Protein AF-A0A925P1D9-F1 (afdb_monomer)

Solvent-accessible surface area (backbone atoms only — not comparable to full-atom values): 13632 Å² total; per-residue (Å²): 93,65,59,40,40,49,88,82,81,95,71,96,75,89,68,84,77,80,65,87,91,58,77,53,65,43,73,58,68,66,59,47,71,69,24,64,101,74,50,93,79,89,65,51,66,65,53,56,78,33,70,74,76,34,70,71,46,44,38,52,47,66,70,70,51,61,71,95,34,55,48,65,31,42,30,88,63,68,70,78,72,59,80,92,72,57,55,66,66,86,62,54,71,53,54,44,64,76,36,23,86,72,64,41,21,36,37,35,40,42,59,42,42,80,43,67,71,48,29,54,51,50,52,53,51,49,58,56,48,45,76,64,39,44,89,75,57,68,78,94,80,82,90,79,40,58,48,51,51,63,12,82,89,50,75,47,56,51,61,65,74,98,66,95,82,84,65,56,31,60,80,84,75,42,79,43,77,48,68,61,80,82,40,59,92,77,38,41,70,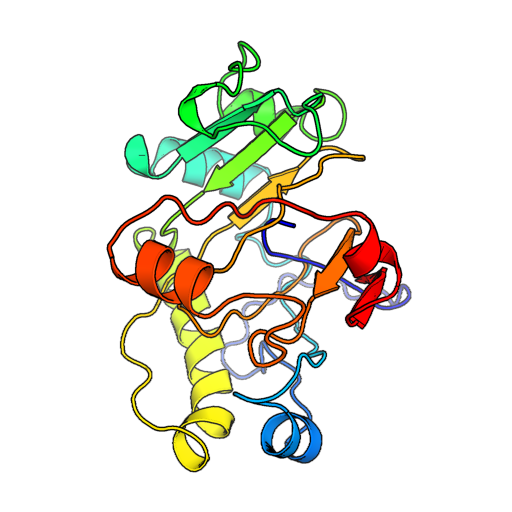67,61,49,51,40,40,80,70,68,46,72,52,66,51,88,82,54,80,80,52,76,81,56,60,50,76,45,83,32

Foldseek 3Di:
DFFAAYDDDDDDDPDQDDDPPDAFKADDLVCLLVDPVHADDDIAGDCAPHPCPPLVNVLVLLVPDDPVQKDKAQQPDDLDDDSVRGHHLPDRSNVCSVCQQPSNMKIKRWQSLVPVVVVVVQCSNVVVVCVRPCVRPNDPDDGIDMDMGHYPPGHHHAFDDPDDDDHHHHDDKDKDWDAGCPPCVQAPVVNVCCVVVPHDGGDDDDVVCVPGTDIDTD

Mean predicted aligned error: 8.68 Å

Radius of gyration: 17.93 Å; Cα contacts (8 Å, |Δi|>4): 299; chains: 1; bounding box: 44×45×40 Å

pLDDT: mean 81.14, std 19.49, range [23.38, 97.0]

Structure (mmCIF, N/CA/C/O backbone):
data_AF-A0A925P1D9-F1
#
_entry.id   AF-A0A925P1D9-F1
#
loop_
_atom_site.group_PDB
_atom_site.id
_atom_site.type_symbol
_atom_site.label_atom_id
_atom_site.label_alt_id
_atom_site.label_comp_id
_atom_site.label_asym_id
_atom_site.label_entity_id
_atom_site.label_seq_id
_atom_site.pdbx_PDB_ins_code
_atom_site.Cartn_x
_atom_site.Cartn_y
_atom_site.Cartn_z
_atom_site.occupancy
_atom_site.B_iso_or_equiv
_atom_site.auth_seq_id
_atom_site.auth_comp_id
_atom_site.auth_asym_id
_atom_site.auth_atom_id
_atom_site.pdbx_PDB_model_num
ATOM 1 N N . MET A 1 1 ? -3.106 7.569 -2.253 1.00 28.38 1 MET A N 1
ATOM 2 C CA . MET A 1 1 ? -2.930 6.148 -2.572 1.00 28.38 1 MET A CA 1
ATOM 3 C C . MET A 1 1 ? -2.045 5.581 -1.496 1.00 28.38 1 MET A C 1
ATOM 5 O O . MET A 1 1 ? -0.917 6.014 -1.343 1.00 28.38 1 MET A O 1
ATOM 9 N N . SER A 1 2 ? -2.665 4.780 -0.649 1.00 23.38 2 SER A N 1
ATOM 10 C CA . SER A 1 2 ? -2.121 4.299 0.606 1.00 23.38 2 SER A CA 1
ATOM 11 C C . SER A 1 2 ? -2.864 2.976 0.817 1.00 23.38 2 SER A C 1
ATOM 13 O O . SER A 1 2 ? -4.085 2.924 0.672 1.00 23.38 2 SER A O 1
ATOM 15 N N . SER A 1 3 ? -2.115 1.886 0.849 1.00 24.16 3 SER A N 1
ATOM 16 C CA . SER A 1 3 ? -2.392 0.679 0.066 1.00 24.16 3 SER A CA 1
ATOM 17 C C . SER A 1 3 ? -3.381 -0.356 0.641 1.00 24.16 3 SER A C 1
ATOM 19 O O . SER A 1 3 ? -2.997 -1.126 1.512 1.00 24.16 3 SER A O 1
ATOM 21 N N . ALA A 1 4 ? -4.593 -0.465 0.054 1.00 23.94 4 ALA A N 1
ATOM 22 C CA . ALA A 1 4 ? -5.405 -1.705 -0.057 1.00 23.94 4 ALA A CA 1
ATOM 23 C C . ALA A 1 4 ? -6.688 -1.531 -0.949 1.00 23.94 4 ALA A C 1
ATOM 25 O O . ALA A 1 4 ? -7.618 -0.965 -0.397 1.00 23.94 4 ALA A O 1
ATOM 26 N N . PHE A 1 5 ? -6.856 -1.981 -2.239 1.00 37.31 5 PHE A N 1
ATOM 27 C CA . PHE A 1 5 ? -8.102 -1.724 -3.084 1.00 37.31 5 PHE A CA 1
ATOM 28 C C . PHE A 1 5 ? -8.640 -2.839 -4.094 1.00 37.31 5 PHE A C 1
ATOM 30 O O . PHE A 1 5 ? -7.945 -3.832 -4.277 1.00 37.31 5 PHE A O 1
ATOM 37 N N . ILE A 1 6 ? -9.908 -2.752 -4.631 1.00 33.34 6 ILE A N 1
ATOM 38 C CA . ILE A 1 6 ? -10.911 -3.840 -5.052 1.00 33.34 6 ILE A CA 1
ATOM 39 C C . ILE A 1 6 ? -10.900 -4.360 -6.556 1.00 33.34 6 ILE A C 1
ATOM 41 O O . ILE A 1 6 ? -9.878 -4.175 -7.202 1.00 33.34 6 ILE A O 1
ATOM 45 N N . ARG A 1 7 ? -11.865 -5.115 -7.198 1.00 25.94 7 ARG A N 1
ATOM 46 C CA . ARG A 1 7 ? -13.296 -5.551 -6.937 1.00 25.94 7 ARG A CA 1
ATOM 47 C C . ARG A 1 7 ? -13.831 -6.833 -7.651 1.00 25.94 7 ARG A C 1
ATOM 49 O O . ARG A 1 7 ? -13.397 -7.147 -8.752 1.00 25.94 7 ARG A O 1
ATOM 56 N N . GLN A 1 8 ? -14.937 -7.437 -7.145 1.00 24.62 8 GLN A N 1
ATOM 57 C CA . GLN A 1 8 ? -15.943 -8.173 -7.965 1.00 24.62 8 GLN A CA 1
ATOM 58 C C . GLN A 1 8 ? -17.427 -7.970 -7.523 1.00 24.62 8 GLN A C 1
ATOM 60 O O . GLN A 1 8 ? -17.711 -7.524 -6.410 1.00 24.62 8 GLN A O 1
ATOM 65 N N . LYS A 1 9 ? -18.380 -8.257 -8.434 1.00 24.25 9 LYS A N 1
ATOM 66 C CA . LYS A 1 9 ? -19.851 -8.278 -8.240 1.00 24.25 9 LYS A CA 1
ATOM 67 C C . LYS A 1 9 ? -20.274 -9.207 -7.089 1.00 24.25 9 LYS A C 1
ATOM 69 O O . LYS A 1 9 ? -19.665 -10.249 -6.885 1.00 24.25 9 LYS A O 1
ATOM 74 N N . ILE A 1 10 ? -21.366 -8.854 -6.405 1.00 28.36 10 ILE A N 1
ATOM 75 C CA . ILE A 1 10 ? -21.930 -9.632 -5.291 1.00 28.36 10 ILE A CA 1
ATOM 76 C C . ILE A 1 10 ? -22.333 -11.038 -5.761 1.00 28.36 10 ILE A C 1
ATOM 78 O O . ILE A 1 10 ? -23.265 -11.189 -6.549 1.00 28.36 10 ILE A O 1
ATOM 82 N N . LEU A 1 11 ? -21.682 -12.050 -5.192 1.00 30.03 11 LEU A N 1
ATOM 83 C CA . LEU A 1 11 ? -22.248 -13.376 -4.955 1.00 30.03 11 LEU A CA 1
ATOM 84 C C . LEU A 1 11 ? -22.131 -13.649 -3.446 1.00 30.03 11 LEU A C 1
ATOM 86 O O . LEU A 1 11 ? -21.135 -13.243 -2.840 1.00 30.03 11 LEU A O 1
ATOM 90 N N . PRO A 1 12 ? -23.134 -14.270 -2.805 1.00 27.98 12 PRO A N 1
ATOM 91 C CA . PRO A 1 12 ? -23.126 -14.450 -1.360 1.00 27.98 12 PRO A CA 1
ATOM 92 C C . PRO A 1 12 ? -22.127 -15.542 -0.956 1.00 27.98 12 PRO A C 1
ATOM 94 O O . PRO A 1 12 ? -22.355 -16.720 -1.215 1.00 27.98 12 PRO A O 1
ATOM 97 N N . SER A 1 13 ? -21.048 -15.166 -0.266 1.00 37.97 13 SER A N 1
ATOM 98 C CA . SER A 1 13 ? -20.210 -16.112 0.479 1.00 37.97 13 SER A CA 1
ATOM 99 C C . SER A 1 13 ? -20.284 -15.813 1.974 1.00 37.97 13 SER A C 1
ATOM 101 O O . SER A 1 13 ? -19.489 -15.053 2.524 1.00 37.97 13 SER A O 1
ATOM 103 N N . THR A 1 14 ? -21.265 -16.420 2.636 1.00 39.53 14 THR A N 1
ATOM 104 C CA . THR A 1 14 ? -21.312 -16.530 4.095 1.00 39.53 14 THR A CA 1
ATOM 105 C C . THR A 1 14 ? -20.209 -17.477 4.565 1.00 39.53 14 THR A C 1
ATOM 107 O O . THR A 1 14 ? -20.276 -18.674 4.288 1.00 39.53 14 THR A O 1
ATOM 110 N N . GLY A 1 15 ? -19.210 -16.965 5.283 1.00 39.44 15 GLY A N 1
ATOM 111 C CA . GLY A 1 15 ? -18.185 -17.799 5.909 1.00 39.44 15 GLY A CA 1
ATOM 112 C C . GLY A 1 15 ? -16.953 -17.007 6.331 1.00 39.44 15 GLY A C 1
ATOM 113 O O . GLY A 1 15 ? -16.248 -16.460 5.487 1.00 39.44 15 GLY A O 1
ATOM 114 N N . ILE A 1 16 ? -16.674 -16.989 7.635 1.00 45.50 16 ILE A N 1
ATOM 115 C CA . ILE A 1 16 ? -15.372 -16.568 8.164 1.00 45.50 16 ILE A CA 1
ATOM 116 C C . ILE A 1 16 ? -14.352 -17.625 7.722 1.00 45.50 16 ILE A C 1
ATOM 118 O O . ILE A 1 16 ? -14.505 -18.804 8.032 1.00 45.50 16 ILE A O 1
ATOM 122 N N . ASN A 1 17 ? -13.355 -17.216 6.939 1.00 52.34 17 ASN A N 1
ATOM 123 C CA . ASN A 1 17 ? -12.487 -18.137 6.207 1.00 52.34 17 ASN A CA 1
ATOM 124 C C . ASN A 1 17 ? -11.145 -18.342 6.929 1.00 52.34 17 ASN A C 1
ATOM 126 O O . ASN A 1 17 ? -10.279 -17.471 6.878 1.00 52.34 17 ASN A O 1
ATOM 130 N N . THR A 1 18 ? -10.975 -19.496 7.577 1.00 49.22 18 THR A N 1
ATOM 131 C CA . THR A 1 18 ? -9.768 -19.871 8.343 1.00 49.22 18 THR A CA 1
ATOM 132 C C . THR A 1 18 ? -9.017 -21.077 7.763 1.00 49.22 18 THR A C 1
ATOM 134 O O . THR A 1 18 ? -8.094 -21.582 8.398 1.00 49.22 18 THR A O 1
ATOM 137 N N . ASP A 1 19 ? -9.370 -21.537 6.558 1.00 54.22 19 ASP A N 1
ATOM 138 C CA . ASP A 1 19 ? -8.752 -22.712 5.930 1.00 54.22 19 ASP A CA 1
ATOM 139 C C . ASP A 1 19 ? -7.266 -22.459 5.556 1.00 54.22 19 ASP A C 1
ATOM 141 O O . ASP A 1 19 ? -6.967 -21.563 4.749 1.00 54.22 19 ASP A O 1
ATOM 145 N N . PRO A 1 20 ? -6.304 -23.223 6.116 1.00 54.44 20 PRO A N 1
ATOM 146 C CA . PRO A 1 20 ? -4.893 -23.108 5.754 1.00 54.44 20 PRO A CA 1
ATOM 147 C C . PRO A 1 20 ? -4.576 -23.650 4.350 1.00 54.44 20 PRO A C 1
ATOM 149 O O . PRO A 1 20 ? -3.555 -23.261 3.784 1.00 54.44 20 PRO A O 1
ATOM 152 N N . GLY A 1 21 ? -5.423 -24.511 3.771 1.00 58.31 21 GLY A N 1
ATOM 153 C CA . GLY A 1 21 ? -5.219 -25.116 2.449 1.00 58.31 21 GLY A CA 1
ATOM 154 C C . GLY A 1 21 ? -5.626 -24.231 1.266 1.00 58.31 21 GLY A C 1
ATOM 155 O O . GLY A 1 21 ? -5.297 -24.544 0.121 1.00 58.31 21 GLY A O 1
ATOM 156 N N . ARG A 1 22 ? -6.331 -23.122 1.516 1.00 77.56 22 ARG A N 1
ATOM 157 C CA . ARG A 1 22 ? -6.870 -22.240 0.475 1.00 77.56 22 ARG A CA 1
ATOM 158 C C . ARG A 1 22 ? -5.937 -21.065 0.170 1.00 77.56 22 ARG A C 1
ATOM 160 O O . ARG A 1 22 ? -5.481 -20.375 1.081 1.00 77.56 22 ARG A O 1
ATOM 167 N N . HIS A 1 23 ? -5.723 -20.817 -1.124 1.00 88.62 23 HIS A N 1
ATOM 168 C CA . HIS A 1 23 ? -4.958 -19.677 -1.637 1.00 88.62 23 HIS A CA 1
ATOM 169 C C . HIS A 1 23 ? -5.543 -18.333 -1.186 1.00 88.62 23 HIS A C 1
ATOM 171 O O . HIS A 1 23 ? -6.750 -18.093 -1.311 1.00 88.62 23 HIS A O 1
ATOM 177 N N . LEU A 1 24 ? -4.674 -17.450 -0.694 1.00 94.62 24 LEU A N 1
ATOM 178 C CA . LEU A 1 24 ? -5.016 -16.079 -0.326 1.00 94.62 24 LEU A CA 1
ATOM 179 C C . LEU A 1 24 ? -4.966 -15.137 -1.526 1.00 94.62 24 LEU A C 1
ATOM 181 O O . LEU A 1 24 ? -5.748 -14.188 -1.561 1.00 94.62 24 LEU A O 1
ATOM 185 N N . LEU A 1 25 ? -4.082 -15.388 -2.494 1.00 96.19 25 LEU A N 1
ATOM 186 C CA . LEU A 1 25 ? -3.860 -14.550 -3.669 1.00 96.19 25 LEU A CA 1
ATOM 187 C C . LEU A 1 25 ? -4.255 -15.282 -4.961 1.00 96.19 25 LEU A C 1
ATOM 189 O O . LEU A 1 25 ? -4.243 -16.508 -5.052 1.00 96.19 25 LEU A O 1
ATOM 193 N N . GLN A 1 26 ? -4.603 -14.513 -5.987 1.00 95.56 26 GLN A N 1
ATOM 194 C CA . GLN A 1 26 ? -4.906 -14.994 -7.332 1.00 95.56 26 GLN A CA 1
ATOM 195 C C . GLN A 1 26 ? -3.999 -14.265 -8.322 1.00 95.56 26 GLN A C 1
ATOM 197 O O . GLN A 1 26 ? -4.199 -13.087 -8.622 1.00 95.56 26 GLN A O 1
ATOM 202 N N . MET A 1 27 ? -2.984 -14.968 -8.817 1.00 94.69 27 MET A N 1
ATOM 203 C CA . MET A 1 27 ? -1.964 -14.418 -9.706 1.00 94.69 27 MET A CA 1
ATOM 204 C C . MET A 1 27 ? -1.922 -15.243 -10.989 1.00 94.69 27 MET A C 1
ATOM 206 O O . MET A 1 27 ? -1.681 -16.448 -10.944 1.00 94.69 27 MET A O 1
ATOM 210 N N . ASP A 1 28 ? -2.141 -14.600 -12.136 1.00 95.19 28 ASP A N 1
ATOM 211 C CA . ASP A 1 28 ? -1.881 -15.219 -13.436 1.00 95.19 28 ASP A CA 1
ATOM 212 C C . ASP A 1 28 ? -0.352 -15.377 -13.601 1.00 95.19 28 ASP A C 1
ATOM 214 O O . ASP A 1 28 ? 0.361 -14.365 -13.588 1.00 95.19 28 ASP A O 1
ATOM 218 N N . PRO A 1 29 ? 0.188 -16.605 -13.752 1.00 95.38 29 PRO A N 1
ATOM 219 C CA . PRO A 1 29 ? 1.634 -16.814 -13.821 1.00 95.38 29 PRO A CA 1
ATOM 220 C C . PRO A 1 29 ? 2.298 -16.159 -15.039 1.00 95.38 29 PRO A C 1
ATOM 222 O O . PRO A 1 29 ? 3.467 -15.777 -14.966 1.00 95.38 29 PRO A O 1
ATOM 225 N N . GLN A 1 30 ? 1.581 -16.023 -16.160 1.00 96.50 30 GLN A N 1
ATOM 226 C CA . GLN A 1 30 ? 2.095 -15.394 -17.378 1.00 96.50 30 GLN A CA 1
ATOM 227 C C . GLN A 1 30 ? 2.099 -13.870 -17.238 1.00 96.50 30 GLN A C 1
ATOM 229 O O . GLN A 1 30 ? 3.091 -13.228 -17.585 1.00 96.50 30 GLN A O 1
ATOM 234 N N . MET A 1 31 ? 1.028 -13.296 -16.676 1.00 95.88 31 MET A N 1
ATOM 235 C CA . MET A 1 31 ? 0.960 -11.869 -16.348 1.00 95.88 31 MET A CA 1
ATOM 236 C C . MET A 1 31 ? 2.062 -11.491 -15.358 1.00 95.88 31 MET A C 1
ATOM 238 O O . MET A 1 31 ? 2.834 -10.574 -15.630 1.00 95.88 31 MET A O 1
ATOM 242 N N . PHE A 1 32 ? 2.189 -12.240 -14.257 1.00 96.19 32 PHE A N 1
ATOM 243 C CA . PHE A 1 32 ? 3.212 -12.003 -13.240 1.00 96.19 32 PHE A CA 1
ATOM 244 C C . PHE A 1 32 ? 4.612 -12.056 -13.867 1.00 96.19 32 PHE A C 1
ATOM 246 O O . PHE A 1 32 ? 5.384 -11.111 -13.726 1.00 96.19 32 PHE A O 1
ATOM 253 N N . ARG A 1 33 ? 4.920 -13.099 -14.655 1.00 96.31 33 ARG A N 1
ATOM 254 C CA . ARG A 1 33 ? 6.225 -13.238 -15.325 1.00 96.31 33 ARG A CA 1
ATOM 255 C C . ARG A 1 33 ? 6.536 -12.121 -16.323 1.00 96.31 33 ARG A C 1
ATOM 257 O O . ARG A 1 33 ? 7.702 -11.783 -16.512 1.00 96.31 33 ARG A O 1
ATOM 264 N N . ARG A 1 34 ? 5.517 -11.563 -16.979 1.00 96.12 34 ARG A N 1
ATOM 265 C CA . ARG A 1 34 ? 5.675 -10.462 -17.938 1.00 96.12 34 ARG A CA 1
ATOM 266 C C . ARG A 1 34 ? 5.860 -9.106 -17.254 1.00 96.12 34 ARG A C 1
ATOM 268 O O . ARG A 1 34 ? 6.567 -8.259 -17.799 1.00 96.12 34 ARG A O 1
ATOM 275 N N . CYS A 1 35 ? 5.201 -8.893 -16.115 1.00 95.38 35 CYS A N 1
ATOM 276 C CA . CYS A 1 35 ? 5.002 -7.563 -15.541 1.00 95.38 35 CYS A CA 1
ATOM 277 C C . CYS A 1 35 ? 5.787 -7.295 -14.247 1.00 95.38 35 CYS A C 1
ATOM 279 O O . CYS A 1 35 ? 6.148 -6.143 -14.005 1.00 95.38 35 CYS A O 1
ATOM 281 N N . PHE A 1 36 ? 6.089 -8.318 -13.442 1.00 94.44 36 PHE A N 1
ATOM 282 C CA . PHE A 1 36 ? 6.844 -8.157 -12.197 1.00 94.44 36 PHE A CA 1
ATOM 283 C C . PHE A 1 36 ? 8.210 -7.498 -12.447 1.00 94.44 36 PHE A C 1
ATOM 285 O O . PHE A 1 36 ? 8.885 -7.821 -13.425 1.00 94.44 36 PHE A O 1
ATOM 292 N N . ASP A 1 37 ? 8.578 -6.545 -11.582 1.00 89.44 37 ASP A N 1
ATOM 293 C CA . ASP A 1 37 ? 9.775 -5.691 -11.704 1.00 89.44 37 ASP A CA 1
ATOM 294 C C . ASP A 1 37 ? 9.843 -4.823 -12.988 1.00 89.44 37 ASP A C 1
ATOM 296 O O . ASP A 1 37 ? 10.914 -4.363 -13.381 1.00 89.44 37 ASP A O 1
ATOM 300 N N . ARG A 1 38 ? 8.722 -4.625 -13.707 1.00 90.81 38 ARG A N 1
ATOM 301 C CA . ARG A 1 38 ? 8.723 -3.959 -15.032 1.00 90.81 38 ARG A CA 1
ATOM 302 C C . ARG A 1 38 ? 7.578 -2.984 -15.277 1.00 90.81 38 ARG A C 1
ATOM 304 O O . ARG A 1 38 ? 7.797 -1.940 -15.882 1.00 90.81 38 ARG A O 1
ATOM 311 N N . MET A 1 39 ? 6.356 -3.346 -14.898 1.00 93.31 39 MET A N 1
ATOM 312 C CA . MET A 1 39 ? 5.144 -2.550 -15.126 1.00 93.31 39 MET A CA 1
ATOM 313 C C . MET A 1 39 ? 4.053 -2.954 -14.127 1.00 93.31 39 MET A C 1
ATOM 315 O O . MET A 1 39 ? 4.027 -4.110 -13.701 1.00 93.31 39 MET A O 1
ATOM 319 N N . PRO A 1 40 ? 3.124 -2.056 -13.764 1.00 94.88 40 PRO A N 1
ATOM 320 C CA . PRO A 1 40 ? 2.042 -2.408 -12.855 1.00 94.88 40 PRO A CA 1
ATOM 321 C C . PRO A 1 40 ? 1.075 -3.419 -13.484 1.00 94.88 40 PRO A C 1
ATOM 323 O O . PRO A 1 40 ? 0.784 -3.375 -14.681 1.00 94.88 40 PRO A O 1
ATOM 326 N N . PHE A 1 41 ? 0.549 -4.318 -12.656 1.00 95.44 41 PHE A N 1
ATOM 327 C CA . PHE A 1 41 ? -0.424 -5.338 -13.039 1.00 95.44 41 PHE A CA 1
ATOM 328 C C . PHE A 1 41 ? -1.391 -5.617 -11.883 1.00 95.44 41 PHE A C 1
ATOM 330 O O . PHE A 1 41 ? -1.113 -5.284 -10.732 1.00 95.44 41 PHE A O 1
ATOM 337 N N . LEU A 1 42 ? -2.540 -6.215 -12.199 1.00 95.81 42 LEU A N 1
ATOM 338 C CA . LEU A 1 42 ? -3.558 -6.579 -11.215 1.00 95.81 42 LEU A CA 1
ATOM 339 C C . LEU A 1 42 ? -3.364 -8.013 -10.716 1.00 95.81 42 LEU A C 1
ATOM 341 O O . LEU A 1 42 ? -3.018 -8.907 -11.492 1.00 95.81 42 LEU A O 1
ATOM 345 N N . ILE A 1 43 ? -3.667 -8.224 -9.436 1.00 95.62 43 ILE A N 1
ATOM 346 C CA . ILE A 1 43 ? -3.803 -9.537 -8.798 1.00 95.62 43 ILE A CA 1
ATOM 347 C C . ILE A 1 43 ? -5.132 -9.584 -8.032 1.00 95.62 43 ILE A C 1
ATOM 349 O O . ILE A 1 43 ? -5.604 -8.558 -7.544 1.00 95.62 43 ILE A O 1
ATOM 353 N N . GLY A 1 44 ? -5.751 -10.759 -7.940 1.00 95.62 44 GLY A N 1
ATOM 354 C CA . GLY A 1 44 ? -6.911 -10.990 -7.073 1.00 95.62 44 GLY A CA 1
ATOM 355 C C . GLY A 1 44 ? -6.485 -11.503 -5.695 1.00 95.62 44 GLY A C 1
ATOM 356 O O . GLY A 1 44 ? -5.330 -11.878 -5.493 1.00 95.62 44 GLY A O 1
ATOM 357 N N . HIS A 1 45 ? -7.410 -11.540 -4.735 1.00 95.31 45 HIS A N 1
ATOM 358 C CA . HIS A 1 45 ? -7.158 -12.084 -3.396 1.00 95.31 45 HIS A CA 1
ATOM 359 C C . HIS A 1 45 ? -8.469 -12.422 -2.649 1.00 95.31 45 HIS A C 1
ATOM 361 O O . HIS A 1 45 ? -9.551 -11.963 -3.012 1.00 95.31 45 HIS A O 1
ATOM 367 N N . HIS A 1 46 ? -8.370 -13.206 -1.570 1.00 94.56 46 HIS A N 1
ATOM 368 C CA . HIS A 1 46 ? -9.489 -13.715 -0.757 1.00 94.56 46 HIS A CA 1
ATOM 369 C C . HIS A 1 46 ? -9.542 -13.106 0.663 1.00 94.56 46 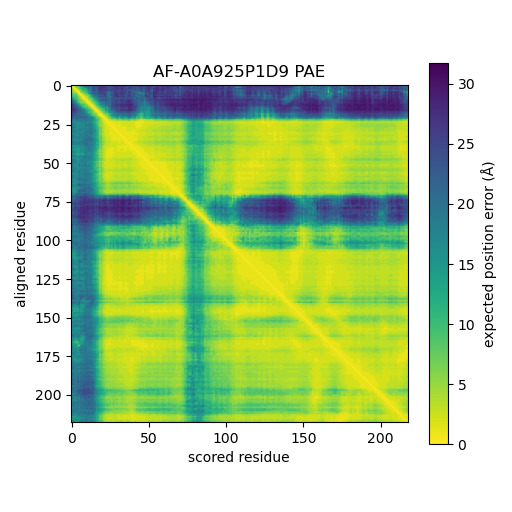HIS A C 1
ATOM 371 O O . HIS A 1 46 ? -10.005 -13.746 1.604 1.00 94.56 46 HIS A O 1
ATOM 377 N N . LEU A 1 47 ? -9.057 -11.869 0.828 1.00 94.12 47 LEU A N 1
ATOM 378 C CA . LEU A 1 47 ? -8.941 -11.190 2.138 1.00 94.12 47 LEU A CA 1
ATOM 379 C C . LEU A 1 47 ? -10.163 -10.336 2.526 1.00 94.12 47 LEU A C 1
ATOM 381 O O . LEU A 1 47 ? -10.270 -9.890 3.669 1.00 94.12 47 LEU A O 1
ATOM 385 N N . ALA A 1 48 ? -11.090 -10.097 1.596 1.00 90.88 48 ALA A N 1
ATOM 386 C CA . ALA A 1 48 ? -12.319 -9.366 1.889 1.00 90.88 48 ALA A CA 1
ATOM 387 C C . ALA A 1 48 ? -13.173 -10.146 2.906 1.00 90.88 48 ALA A C 1
ATOM 389 O O . ALA A 1 48 ? -13.502 -11.309 2.683 1.00 90.88 48 ALA A O 1
ATOM 390 N N . GLY A 1 49 ? -13.524 -9.507 4.027 1.00 89.12 49 GLY A N 1
ATOM 391 C CA . GLY A 1 49 ? -14.246 -10.154 5.131 1.00 89.12 49 GLY A CA 1
ATOM 392 C C . GLY A 1 49 ? -13.381 -11.017 6.061 1.00 89.12 49 GLY A C 1
ATOM 393 O O . GLY A 1 49 ? -13.928 -11.717 6.908 1.00 89.12 49 GLY A O 1
ATOM 394 N N . HIS A 1 50 ? -12.050 -10.985 5.937 1.00 94.25 50 HIS A N 1
ATOM 395 C CA . HIS A 1 50 ? -11.161 -11.650 6.892 1.00 94.25 50 HIS A CA 1
ATOM 396 C C . HIS A 1 50 ? -11.173 -10.911 8.254 1.00 94.25 50 HIS A C 1
ATOM 398 O O . HIS A 1 50 ? -11.011 -9.685 8.251 1.00 94.25 50 HIS A O 1
ATOM 404 N N . PRO A 1 51 ? -11.300 -11.603 9.411 1.00 95.44 51 PRO A N 1
ATOM 405 C CA . PRO A 1 51 ? -11.514 -10.969 10.722 1.00 95.44 51 PRO A CA 1
ATOM 406 C C . PRO A 1 51 ? -10.474 -9.919 11.127 1.00 95.44 51 PRO A C 1
ATOM 408 O O . PRO A 1 51 ? -10.807 -8.936 11.786 1.00 95.44 51 PRO A O 1
ATOM 411 N N . LEU A 1 52 ? -9.217 -10.081 10.695 1.00 95.94 52 LEU A N 1
ATOM 412 C CA . LEU A 1 52 ? -8.163 -9.098 10.976 1.00 95.94 52 LEU A CA 1
ATOM 413 C C . LEU A 1 52 ? -8.452 -7.703 10.408 1.00 95.94 52 LEU A C 1
ATOM 415 O O . LEU A 1 52 ? -7.957 -6.721 10.942 1.00 95.94 52 LEU A O 1
ATOM 419 N N . PHE A 1 53 ? -9.293 -7.579 9.384 1.00 95.19 53 PHE A N 1
ATOM 420 C CA . PHE A 1 53 ? -9.632 -6.283 8.797 1.00 95.19 53 PHE A CA 1
ATOM 421 C C . PHE A 1 53 ? -11.017 -5.761 9.211 1.00 95.19 53 PHE A C 1
ATOM 423 O O . PHE A 1 53 ? -11.528 -4.799 8.629 1.00 95.19 53 PHE A O 1
ATOM 430 N N . GLU A 1 54 ? -11.640 -6.367 10.224 1.00 91.56 54 GLU A N 1
ATOM 431 C CA . GLU A 1 54 ? -12.807 -5.784 10.881 1.00 91.56 54 GLU A CA 1
ATOM 432 C C . GLU A 1 54 ? -12.421 -4.519 11.657 1.00 91.56 54 GLU A C 1
ATOM 434 O O . GLU A 1 54 ? -11.352 -4.437 12.263 1.00 91.56 54 GLU A O 1
ATOM 439 N N . LEU A 1 55 ? -13.316 -3.525 11.687 1.00 87.31 55 LEU A N 1
ATOM 440 C CA . LEU A 1 55 ? -13.048 -2.245 12.358 1.00 87.31 55 LEU A CA 1
ATOM 441 C C . LEU A 1 55 ? -12.691 -2.420 13.842 1.00 87.31 55 LEU A C 1
ATOM 443 O O . LEU A 1 55 ? -11.801 -1.739 14.330 1.00 87.31 55 LEU A O 1
ATOM 447 N N . SER A 1 56 ? -13.329 -3.367 14.530 1.00 88.88 56 SER A N 1
ATOM 448 C CA . SER A 1 56 ? -13.024 -3.763 15.912 1.00 88.88 56 SER A CA 1
ATOM 449 C C . SER A 1 56 ? -11.571 -4.229 16.086 1.00 88.88 56 SER A C 1
ATOM 451 O O . SER A 1 56 ? -10.881 -3.787 17.009 1.00 88.88 56 SER A O 1
ATOM 453 N N . ARG A 1 57 ? -11.077 -5.094 15.190 1.00 94.38 57 ARG A N 1
ATOM 454 C CA . ARG A 1 57 ? -9.710 -5.632 15.249 1.00 94.38 57 ARG A CA 1
ATOM 455 C C . ARG A 1 57 ? -8.659 -4.610 14.815 1.00 94.38 57 ARG A C 1
ATOM 457 O O . ARG A 1 57 ? -7.573 -4.593 15.398 1.00 94.38 57 ARG A O 1
ATOM 464 N N . LEU A 1 58 ? -9.003 -3.723 13.881 1.00 92.62 58 LEU A N 1
ATOM 465 C CA . LEU A 1 58 ? -8.182 -2.574 13.483 1.00 92.62 58 LEU A CA 1
ATOM 466 C C . LEU A 1 58 ? -8.075 -1.528 14.604 1.00 92.62 58 LEU A C 1
ATOM 468 O O . LEU A 1 58 ? -6.977 -1.050 14.882 1.00 92.62 58 LEU A O 1
ATOM 472 N N . THR A 1 59 ? -9.172 -1.228 15.312 1.00 87.56 59 THR A N 1
ATOM 473 C CA . THR A 1 59 ? -9.149 -0.391 16.524 1.00 87.56 59 THR A CA 1
ATOM 474 C C . THR A 1 59 ? -8.215 -0.987 17.573 1.00 87.56 59 THR A C 1
ATOM 476 O O . THR A 1 59 ? -7.324 -0.285 18.047 1.00 87.56 59 THR A O 1
ATOM 479 N N . ARG A 1 60 ? -8.342 -2.287 17.880 1.00 92.00 60 ARG A N 1
ATOM 480 C CA . ARG A 1 60 ? -7.441 -2.957 18.831 1.00 92.00 60 ARG A CA 1
ATOM 481 C C . ARG A 1 60 ? -5.979 -2.900 18.379 1.00 92.00 60 ARG A C 1
ATOM 483 O O . ARG A 1 60 ? -5.123 -2.578 19.192 1.00 92.00 60 ARG A O 1
ATOM 490 N N . LEU A 1 61 ? -5.699 -3.146 17.095 1.00 93.00 61 LEU A N 1
ATOM 491 C CA . LEU A 1 61 ? -4.343 -3.043 16.541 1.00 93.00 61 LEU A CA 1
ATOM 492 C C . LEU A 1 61 ? -3.761 -1.627 16.725 1.00 93.00 61 LEU A C 1
ATOM 494 O O . LEU A 1 61 ? -2.612 -1.485 17.130 1.00 93.00 61 LEU A O 1
ATOM 498 N N . SER A 1 62 ? -4.564 -0.580 16.500 1.00 88.94 62 SER A N 1
ATOM 499 C CA . SER A 1 62 ? -4.137 0.819 16.690 1.00 88.94 62 SER A CA 1
ATOM 500 C C . SER A 1 62 ? -3.811 1.194 18.143 1.00 88.94 62 SER A C 1
ATOM 502 O O . SER A 1 62 ? -3.155 2.203 18.373 1.00 88.94 62 SER A O 1
ATOM 504 N N . GLN A 1 63 ? -4.261 0.391 19.114 1.00 87.69 63 GLN A N 1
ATOM 505 C CA . GLN A 1 63 ? -3.977 0.560 20.544 1.00 87.69 63 GLN A CA 1
ATOM 506 C C . GLN A 1 63 ? -2.770 -0.275 21.009 1.00 87.69 63 GLN A C 1
ATOM 508 O O . GLN A 1 63 ? -2.204 0.018 22.058 1.00 87.69 63 GLN A O 1
ATOM 513 N N . THR A 1 64 ? -2.394 -1.328 20.270 1.00 89.88 64 THR A N 1
ATOM 514 C CA . THR A 1 64 ? -1.305 -2.252 20.640 1.00 89.88 64 THR A CA 1
ATOM 515 C C . THR A 1 64 ? -0.008 -2.034 19.865 1.00 89.88 64 THR A C 1
ATOM 517 O O . THR A 1 64 ? 1.037 -2.506 20.306 1.00 89.88 64 THR A O 1
ATOM 520 N N . LEU A 1 65 ? -0.050 -1.358 18.713 1.00 91.12 65 LEU A N 1
ATOM 521 C CA . LEU A 1 65 ? 1.160 -0.982 17.980 1.00 91.12 65 LEU A CA 1
ATOM 522 C C . LEU A 1 65 ? 1.944 0.126 18.710 1.00 91.12 65 LEU A C 1
ATOM 524 O O . LEU A 1 65 ? 1.337 0.962 19.383 1.00 91.12 65 LEU A O 1
ATOM 528 N N . PRO A 1 66 ? 3.281 0.189 18.542 1.00 91.00 66 PRO A N 1
ATOM 529 C CA . PRO A 1 66 ? 4.077 1.336 18.975 1.00 91.00 66 PRO A CA 1
ATOM 530 C C . PRO A 1 66 ? 3.540 2.646 18.382 1.00 91.00 66 PRO A C 1
ATOM 532 O O . PRO A 1 66 ? 3.153 2.672 17.216 1.00 91.00 66 PRO A O 1
ATOM 535 N N . GLU A 1 67 ? 3.575 3.750 19.137 1.00 86.25 67 GLU A N 1
ATOM 536 C CA . GLU A 1 67 ? 3.019 5.043 18.690 1.00 86.25 67 GLU A CA 1
ATOM 537 C C . GLU A 1 67 ? 3.619 5.517 17.352 1.00 86.25 67 GLU A C 1
ATOM 539 O O . GLU A 1 67 ? 2.891 5.976 16.475 1.00 86.25 67 GLU A O 1
ATOM 544 N N . ALA A 1 68 ? 4.924 5.309 17.142 1.00 88.25 68 ALA A N 1
ATOM 545 C CA . ALA A 1 68 ? 5.620 5.632 15.890 1.00 88.25 68 ALA A CA 1
ATOM 546 C C . ALA A 1 68 ? 5.059 4.902 14.647 1.00 88.25 68 ALA A C 1
ATOM 548 O O . ALA A 1 68 ? 5.251 5.357 13.517 1.00 88.25 68 ALA A O 1
ATOM 549 N N . ASN A 1 69 ? 4.337 3.796 14.851 1.00 88.38 69 ASN A N 1
ATOM 550 C CA . ASN A 1 69 ? 3.723 2.995 13.798 1.00 88.38 69 ASN A CA 1
ATOM 551 C C . ASN A 1 69 ? 2.257 3.389 13.526 1.00 88.38 69 ASN A C 1
ATOM 553 O O . ASN A 1 69 ? 1.644 2.825 12.621 1.00 88.38 69 ASN A O 1
ATOM 557 N N . VAL A 1 70 ? 1.677 4.334 14.275 1.00 86.38 70 VAL A N 1
ATOM 558 C CA . VAL A 1 70 ? 0.272 4.754 14.137 1.00 86.38 70 VAL A CA 1
ATOM 559 C C . VAL A 1 70 ? 0.212 6.210 13.680 1.00 86.38 70 VAL A C 1
ATOM 561 O O . VAL A 1 70 ? 0.236 7.146 14.475 1.00 86.38 70 VAL A O 1
ATOM 564 N N . GLU A 1 71 ? 0.108 6.413 12.368 1.00 81.81 71 GLU A N 1
ATOM 565 C CA . GLU A 1 71 ? -0.011 7.741 11.761 1.00 81.81 71 GLU A CA 1
ATOM 566 C C . GLU A 1 71 ? -1.483 8.061 11.487 1.00 81.81 71 GLU A C 1
ATOM 568 O O . GLU A 1 71 ? -2.187 7.259 10.879 1.00 81.81 71 GLU A O 1
ATOM 573 N N . TYR A 1 72 ? -1.974 9.220 11.927 1.00 72.12 72 TYR A N 1
ATOM 574 C CA . TYR A 1 72 ? -3.370 9.621 11.741 1.00 72.12 72 TYR A CA 1
ATOM 575 C C . TYR A 1 72 ? -3.498 11.139 11.643 1.00 72.12 72 TYR A C 1
ATOM 577 O O . TYR A 1 72 ? -2.867 11.884 12.391 1.00 72.12 72 TYR A O 1
ATOM 585 N N . ASN A 1 73 ? -4.316 11.592 10.698 1.00 64.94 73 ASN A N 1
ATOM 586 C CA . ASN A 1 73 ? -4.330 12.977 10.242 1.00 64.94 73 ASN A CA 1
ATOM 587 C C . ASN A 1 73 ? -5.724 13.411 9.781 1.00 64.94 73 ASN A C 1
ATOM 589 O O . ASN A 1 73 ? -6.546 12.588 9.358 1.00 64.94 73 ASN A O 1
ATOM 593 N N . ALA A 1 74 ? -5.966 14.724 9.785 1.00 57.91 74 ALA A N 1
ATOM 594 C CA . ALA A 1 74 ? -7.047 15.289 8.990 1.00 57.91 74 ALA A CA 1
ATOM 595 C C . ALA A 1 74 ? -6.779 15.025 7.497 1.00 57.91 74 ALA A C 1
ATOM 597 O O . ALA A 1 74 ? -5.645 15.015 7.020 1.00 57.91 74 ALA A O 1
ATOM 598 N N . GLY A 1 75 ? -7.849 14.749 6.765 1.00 50.56 75 GLY A N 1
ATOM 599 C CA . GLY A 1 75 ? -7.856 14.270 5.384 1.00 50.56 75 GLY A CA 1
ATOM 600 C C . GLY A 1 75 ? -8.573 15.201 4.413 1.00 50.56 75 GLY A C 1
ATOM 601 O O . GLY A 1 75 ? -8.776 14.813 3.264 1.00 50.56 75 GLY A O 1
ATOM 602 N N . ASP A 1 76 ? -8.940 16.402 4.865 1.00 52.66 76 ASP A N 1
ATOM 603 C CA . ASP A 1 76 ? -9.255 17.554 4.016 1.00 52.66 76 ASP A CA 1
ATOM 604 C C . ASP A 1 76 ? -7.957 18.358 3.815 1.00 52.66 76 ASP A C 1
ATOM 606 O O . ASP A 1 76 ? -7.739 19.403 4.425 1.00 52.66 76 ASP A O 1
ATOM 610 N N . ILE A 1 77 ? -7.026 17.769 3.057 1.00 48.78 77 ILE A N 1
ATOM 611 C CA . ILE A 1 77 ? -5.674 18.294 2.823 1.00 48.78 77 ILE A CA 1
ATOM 612 C C . ILE A 1 77 ? -5.392 18.398 1.316 1.00 48.78 77 ILE A C 1
ATOM 614 O O . ILE A 1 77 ? -5.887 17.566 0.547 1.00 48.78 77 ILE A O 1
ATOM 618 N N . PRO A 1 78 ? -4.620 19.407 0.869 1.00 44.78 78 PRO A N 1
ATOM 619 C CA . PRO A 1 78 ? -4.280 19.577 -0.541 1.00 44.78 78 PRO A CA 1
ATOM 620 C C . PRO A 1 78 ? -3.424 18.419 -1.079 1.00 44.78 78 PRO A C 1
ATOM 622 O O . PRO A 1 78 ? -2.784 17.684 -0.329 1.00 44.78 78 PRO A O 1
ATOM 625 N N . ILE A 1 79 ? -3.394 18.280 -2.410 1.00 41.53 79 ILE A N 1
ATOM 626 C CA . ILE A 1 79 ? -2.686 17.195 -3.123 1.00 41.53 79 ILE A CA 1
ATOM 627 C C . ILE A 1 79 ? -1.178 17.180 -2.808 1.00 41.53 79 ILE A C 1
ATOM 629 O O . ILE A 1 79 ? -0.574 16.107 -2.791 1.00 41.53 79 ILE A O 1
ATOM 633 N N . SER A 1 80 ? -0.601 18.345 -2.503 1.00 35.66 80 SER A N 1
ATOM 634 C CA . SER A 1 80 ? 0.771 18.502 -2.018 1.00 35.66 80 SER A CA 1
ATOM 635 C C . SER A 1 80 ? 0.758 19.114 -0.619 1.00 35.66 80 SER A C 1
ATOM 637 O O . SER A 1 80 ? 0.346 20.260 -0.448 1.00 35.66 80 SER A O 1
ATOM 639 N N . LEU A 1 81 ? 1.237 18.354 0.366 1.00 46.09 81 LEU A N 1
ATOM 640 C CA . LEU A 1 81 ? 1.542 18.815 1.719 1.00 46.09 81 LEU A CA 1
ATOM 641 C C . LEU A 1 81 ? 2.737 18.004 2.242 1.00 46.09 81 LEU A C 1
ATOM 643 O O . LEU A 1 81 ? 2.854 16.809 1.943 1.00 46.09 81 LEU A O 1
ATOM 647 N N . ALA A 1 82 ? 3.638 18.646 2.984 1.00 46.94 82 ALA A N 1
ATOM 648 C CA . ALA A 1 82 ? 4.724 17.952 3.668 1.00 46.94 82 ALA A CA 1
ATOM 649 C C . ALA A 1 82 ? 4.163 17.172 4.873 1.00 46.94 82 ALA A C 1
ATOM 651 O O . ALA A 1 82 ? 3.206 17.617 5.508 1.00 46.94 82 ALA A O 1
ATOM 652 N N . ALA A 1 83 ? 4.703 15.983 5.163 1.00 48.25 83 ALA A N 1
ATOM 653 C CA . ALA A 1 83 ? 4.098 15.070 6.140 1.00 48.25 83 ALA A CA 1
ATOM 654 C C . ALA A 1 83 ? 4.015 15.684 7.553 1.00 48.25 83 ALA A C 1
ATOM 656 O O . ALA A 1 83 ? 2.993 15.550 8.227 1.00 48.25 83 ALA A O 1
ATOM 657 N N . ASP A 1 84 ? 5.047 16.434 7.942 1.00 53.09 84 ASP A N 1
ATOM 658 C CA . ASP A 1 84 ? 5.182 17.205 9.183 1.00 53.09 84 ASP A CA 1
ATOM 659 C C . ASP A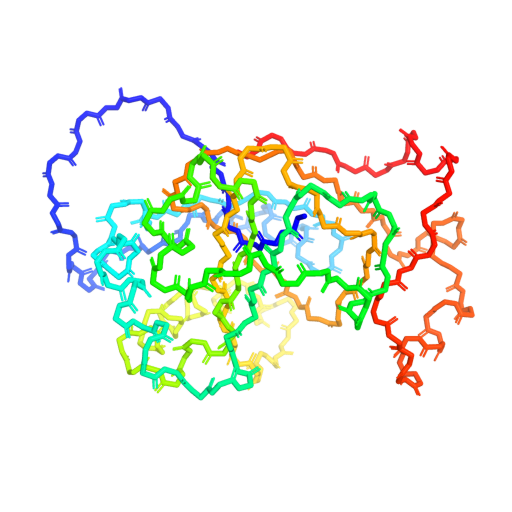 1 84 ? 4.193 18.380 9.312 1.00 53.09 84 ASP A C 1
ATOM 661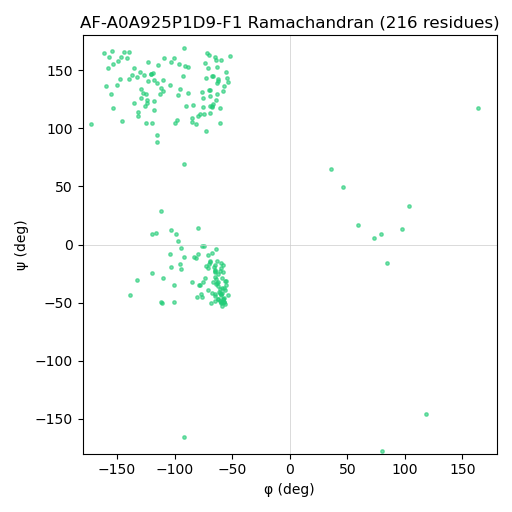 O O . ASP A 1 84 ? 3.929 18.843 10.420 1.00 53.09 84 ASP A O 1
ATOM 665 N N . GLN A 1 85 ? 3.612 18.838 8.201 1.00 47.94 85 GLN A N 1
ATOM 666 C CA . GLN A 1 85 ? 2.652 19.947 8.153 1.00 47.94 85 GLN A CA 1
ATOM 667 C C . GLN A 1 85 ? 1.189 19.481 8.145 1.00 47.94 85 GLN A C 1
ATOM 669 O O . GLN A 1 85 ? 0.276 20.303 8.054 1.00 47.94 85 GLN A O 1
ATOM 674 N N . THR A 1 86 ? 0.939 18.172 8.240 1.00 51.69 86 THR A N 1
ATOM 675 C CA . THR A 1 86 ? -0.422 17.626 8.217 1.00 51.69 86 THR A CA 1
ATOM 676 C C . THR A 1 86 ? -1.122 17.870 9.563 1.00 51.69 86 THR A C 1
ATOM 678 O O . THR A 1 86 ? -0.655 17.374 10.590 1.00 51.69 86 THR A O 1
ATOM 681 N N . PRO A 1 87 ? -2.242 18.619 9.618 1.00 54.84 87 PRO A N 1
ATOM 682 C CA . PRO A 1 87 ? -2.915 18.878 10.884 1.00 54.84 87 PRO A CA 1
ATOM 683 C C . PRO A 1 87 ? -3.571 17.602 11.431 1.00 54.84 87 PRO A C 1
ATOM 685 O O . PRO A 1 87 ? -4.311 16.906 10.729 1.00 54.84 87 PRO A O 1
ATOM 688 N N . ARG A 1 88 ? -3.358 17.318 12.723 1.00 59.41 88 ARG A N 1
ATOM 689 C CA . ARG A 1 88 ? -4.098 16.265 13.435 1.00 59.41 88 ARG A CA 1
ATOM 690 C C . ARG A 1 88 ? -5.590 16.614 13.458 1.00 59.41 88 ARG A C 1
ATOM 692 O O . ARG A 1 88 ? -5.962 17.760 13.692 1.00 59.41 88 ARG A O 1
ATOM 699 N N . ASN A 1 89 ? -6.454 15.618 13.283 1.00 59.66 89 ASN A N 1
ATOM 700 C CA . ASN A 1 89 ? -7.915 15.792 13.262 1.00 59.66 89 ASN A CA 1
ATOM 701 C C . ASN A 1 89 ? -8.555 16.034 14.649 1.00 59.66 89 ASN A C 1
ATOM 703 O O . ASN A 1 89 ? -9.773 16.177 14.739 1.00 59.66 89 ASN A O 1
ATOM 707 N N . GLY A 1 90 ? -7.764 16.039 15.729 1.00 59.22 90 GLY A N 1
ATOM 708 C CA . GLY A 1 90 ? -8.248 16.167 17.110 1.00 59.22 90 GLY A CA 1
ATOM 709 C C . GLY A 1 90 ? -8.957 14.923 17.665 1.00 59.22 90 GLY A C 1
ATOM 710 O O . GLY A 1 90 ? -9.489 14.977 18.771 1.00 59.22 90 GLY A O 1
ATOM 711 N N . LEU A 1 91 ? -8.973 13.811 16.925 1.00 63.06 91 LEU A N 1
ATOM 712 C CA . LEU A 1 91 ? -9.565 12.537 17.333 1.00 63.06 91 LEU A CA 1
ATOM 713 C C . LEU A 1 91 ? -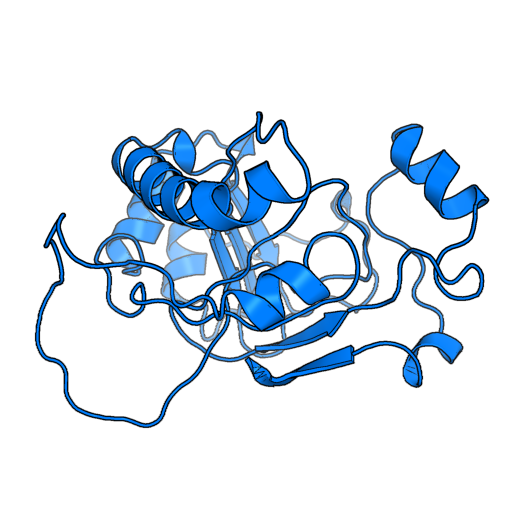8.473 11.549 17.765 1.00 63.06 91 LEU A C 1
ATOM 715 O O . LEU A 1 91 ? -7.32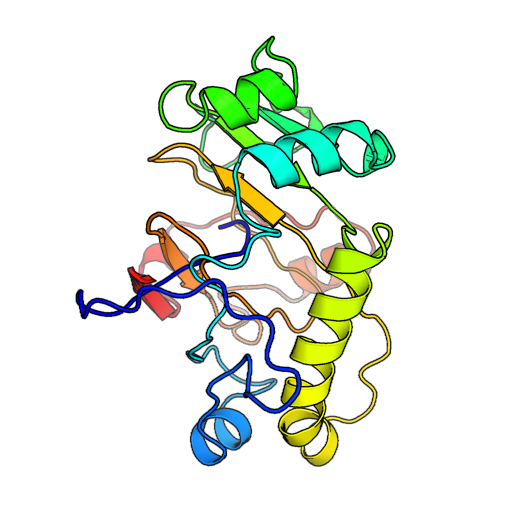8 11.636 17.328 1.00 63.06 91 LEU A O 1
ATOM 719 N N . SER A 1 92 ? -8.835 10.559 18.582 1.00 69.75 92 SER A N 1
ATOM 720 C CA . SER A 1 92 ? -7.968 9.398 18.816 1.00 69.75 92 SER A CA 1
ATOM 721 C C . SER A 1 92 ? -7.894 8.503 17.563 1.00 69.75 92 SER A C 1
ATOM 723 O O . SER A 1 92 ? -8.778 8.585 16.698 1.00 69.75 92 SER A O 1
ATOM 725 N N . PRO A 1 93 ? -6.902 7.598 17.454 1.00 71.94 93 PRO A N 1
ATOM 726 C CA . PRO A 1 93 ? -6.881 6.563 16.417 1.00 71.94 93 PRO A CA 1
ATOM 727 C C . PRO A 1 93 ? -8.174 5.735 16.390 1.00 71.94 93 PRO A C 1
ATOM 729 O O . PRO A 1 93 ? -8.766 5.541 15.330 1.00 71.94 93 PRO A O 1
ATOM 732 N N . GLU A 1 94 ? -8.679 5.341 17.562 1.00 73.00 94 GLU A N 1
ATOM 733 C CA . GLU A 1 94 ? -9.959 4.641 17.709 1.00 73.00 94 GLU A CA 1
ATOM 734 C C . GLU A 1 94 ? -11.128 5.427 17.102 1.00 73.00 94 GLU A C 1
ATOM 736 O O . GLU A 1 94 ? -11.890 4.882 16.300 1.00 73.00 94 GLU A O 1
ATOM 741 N N . GLU A 1 95 ? -11.275 6.703 17.462 1.00 70.12 95 GLU A N 1
ATOM 742 C CA . GLU A 1 95 ? -12.410 7.508 17.014 1.00 70.12 95 GLU A CA 1
ATOM 743 C C . GLU A 1 95 ? -12.280 7.898 15.534 1.00 70.12 95 GLU A C 1
ATOM 745 O O . GLU A 1 95 ? -13.278 7.984 14.815 1.00 70.12 95 GLU A O 1
ATOM 750 N N . THR A 1 96 ? -11.042 8.019 15.045 1.00 74.94 96 THR A N 1
ATOM 751 C CA . THR A 1 96 ? -10.729 8.131 13.616 1.00 74.94 96 THR A CA 1
ATOM 752 C C . THR A 1 96 ? -11.200 6.890 12.858 1.00 74.94 96 THR A C 1
ATOM 754 O O . THR A 1 96 ? -11.912 7.037 11.869 1.00 74.94 96 THR A O 1
ATOM 757 N N . ILE A 1 97 ? -10.894 5.675 13.335 1.00 77.38 97 ILE A N 1
ATOM 758 C CA . ILE A 1 97 ? -11.347 4.406 12.729 1.00 77.38 97 ILE A CA 1
ATOM 759 C C . ILE A 1 97 ? -12.876 4.300 12.763 1.00 77.38 97 ILE A C 1
ATOM 761 O O . ILE A 1 97 ? -13.500 3.997 11.742 1.00 77.38 97 ILE A O 1
ATOM 765 N N . ARG A 1 98 ? -13.492 4.600 13.915 1.00 75.69 98 ARG A N 1
ATOM 766 C CA . ARG A 1 98 ? -14.948 4.553 14.122 1.00 75.69 98 ARG A CA 1
ATOM 767 C C . ARG A 1 98 ? -15.694 5.494 13.175 1.00 75.69 98 ARG A C 1
ATOM 769 O O . ARG A 1 98 ? -16.718 5.108 12.613 1.00 75.69 98 ARG A O 1
ATOM 776 N N . ARG A 1 99 ? -15.182 6.714 12.974 1.00 74.62 99 ARG A N 1
ATOM 777 C CA . ARG A 1 99 ? -15.813 7.752 12.139 1.00 74.62 99 ARG A CA 1
ATOM 778 C C . ARG A 1 99 ? -15.241 7.868 10.728 1.00 74.62 99 ARG A C 1
ATOM 780 O O . ARG A 1 99 ? -15.630 8.797 10.023 1.00 74.62 99 ARG A O 1
ATOM 787 N N . ILE A 1 100 ? -14.377 6.956 10.271 1.00 77.19 100 ILE A N 1
ATOM 788 C CA . ILE A 1 100 ? -13.576 7.155 9.046 1.00 77.19 100 ILE A CA 1
ATOM 789 C C . ILE A 1 100 ? -14.399 7.416 7.775 1.00 77.19 100 ILE A C 1
ATOM 791 O O . ILE A 1 100 ? -13.917 8.059 6.850 1.00 77.19 100 ILE A O 1
ATOM 795 N N . ALA A 1 101 ? -15.663 6.990 7.726 1.00 72.19 101 ALA A N 1
ATOM 796 C CA . ALA A 1 101 ? -16.573 7.297 6.621 1.00 72.19 101 ALA A CA 1
ATOM 797 C C . ALA A 1 101 ? -17.013 8.780 6.547 1.00 72.19 101 ALA A C 1
ATOM 799 O O . ALA A 1 101 ? -17.534 9.201 5.519 1.00 72.19 101 ALA A O 1
ATOM 800 N N . GLN A 1 102 ? -16.843 9.549 7.628 1.00 71.19 102 GLN A N 1
ATOM 801 C CA . GLN A 1 102 ? -17.448 10.871 7.840 1.00 71.19 102 GLN A CA 1
ATOM 802 C C . GLN A 1 102 ? -16.455 11.935 8.339 1.00 71.19 102 GLN A C 1
ATOM 804 O O . GLN A 1 102 ? -16.622 13.110 8.027 1.00 71.19 102 GLN A O 1
ATOM 809 N N . CYS A 1 103 ? -15.417 11.563 9.095 1.00 64.69 103 CYS A N 1
ATOM 810 C CA . CYS A 1 103 ? -14.523 12.515 9.770 1.00 64.69 103 CYS A CA 1
ATOM 811 C C . CYS A 1 103 ? -13.437 13.149 8.880 1.00 64.69 103 CYS A C 1
ATOM 813 O O . CYS A 1 103 ? -12.486 13.702 9.429 1.00 64.69 103 CYS A O 1
ATOM 815 N N . LYS A 1 104 ? -13.545 13.047 7.543 1.00 73.38 104 LYS A N 1
ATOM 816 C CA . LYS A 1 104 ? -12.549 13.516 6.556 1.00 73.38 104 LYS A CA 1
ATOM 817 C C . LYS A 1 104 ? -11.115 13.319 7.062 1.00 73.38 104 LYS A C 1
ATOM 819 O O . LYS A 1 104 ? -10.429 14.288 7.360 1.00 73.38 104 LYS A O 1
ATOM 824 N N . SER A 1 105 ? -10.691 12.078 7.256 1.00 72.94 105 SER A N 1
ATOM 825 C CA . SER A 1 105 ? -9.411 11.726 7.881 1.00 72.94 105 SER A CA 1
ATOM 826 C C . SER A 1 105 ? -8.749 10.556 7.161 1.00 72.94 105 SER A C 1
ATOM 828 O O . SER A 1 105 ? -9.388 9.836 6.389 1.00 72.94 105 SER A O 1
ATOM 830 N N . TRP A 1 106 ? -7.468 10.340 7.436 1.00 79.69 106 TRP A N 1
ATOM 831 C CA . TRP A 1 106 ? -6.775 9.109 7.073 1.00 79.69 106 TRP A CA 1
ATOM 832 C C . TRP A 1 106 ? -5.919 8.615 8.231 1.00 79.69 106 TRP A C 1
ATOM 834 O O . TRP A 1 106 ? -5.475 9.391 9.076 1.00 79.69 106 TRP A O 1
ATOM 844 N N . LEU A 1 107 ? -5.731 7.302 8.266 1.00 84.19 107 LEU A N 1
ATOM 845 C CA . LEU A 1 107 ? -4.957 6.594 9.268 1.00 84.19 107 LEU A CA 1
ATOM 846 C C . LEU A 1 107 ? -4.143 5.484 8.598 1.00 84.19 107 LEU A C 1
ATOM 848 O O . LEU A 1 107 ? -4.616 4.830 7.663 1.00 84.19 107 LEU A O 1
ATOM 852 N N . VAL A 1 108 ? -2.925 5.281 9.092 1.00 89.88 108 VAL A N 1
ATOM 853 C CA . VAL A 1 108 ? -1.996 4.231 8.683 1.00 89.88 108 VAL A CA 1
ATOM 854 C C . VAL A 1 108 ? -1.508 3.497 9.915 1.00 89.88 108 VAL A C 1
ATOM 856 O O . VAL A 1 108 ? -0.958 4.099 10.835 1.00 89.88 108 VAL A O 1
ATOM 859 N N . LEU A 1 109 ? -1.675 2.183 9.893 1.00 92.50 109 LEU A N 1
ATOM 860 C CA . LEU A 1 109 ? -1.006 1.261 10.795 1.00 92.50 109 LEU A CA 1
ATOM 861 C C . LEU A 1 109 ? 0.196 0.723 10.020 1.00 92.50 109 LEU A C 1
ATOM 863 O O . LEU A 1 109 ? 0.023 -0.008 9.046 1.00 92.50 109 LEU A O 1
ATOM 867 N N . LYS A 1 110 ? 1.394 1.167 10.385 1.00 93.19 110 LYS A N 1
ATOM 868 C CA . LYS A 1 110 ? 2.666 0.769 9.774 1.00 93.19 110 LYS A CA 1
ATOM 869 C C . LYS A 1 110 ? 3.202 -0.473 10.466 1.00 93.19 110 LYS A C 1
ATOM 871 O O . LYS A 1 110 ? 2.936 -0.683 11.649 1.00 93.19 110 LYS A O 1
ATOM 876 N N . ASN A 1 111 ? 3.988 -1.257 9.737 1.00 94.50 111 ASN A N 1
ATOM 877 C CA . ASN A 1 111 ? 4.697 -2.420 10.265 1.00 94.50 111 ASN A CA 1
ATOM 878 C C . ASN A 1 111 ? 3.809 -3.318 11.146 1.00 94.50 111 ASN A C 1
ATOM 880 O O . ASN A 1 111 ? 4.148 -3.633 12.294 1.00 94.50 111 ASN A O 1
ATOM 884 N N . VAL A 1 112 ? 2.622 -3.665 10.635 1.00 96.19 112 VAL A N 1
ATOM 885 C CA . VAL A 1 112 ? 1.610 -4.416 11.393 1.00 96.19 112 VAL A CA 1
ATOM 886 C C . VAL A 1 112 ? 2.037 -5.860 11.657 1.00 96.19 112 VAL A C 1
ATOM 888 O O . VAL A 1 112 ? 1.468 -6.500 12.531 1.00 96.19 112 VAL A O 1
ATOM 891 N N . GLU A 1 113 ? 3.070 -6.355 10.969 1.00 94.75 113 GLU A N 1
ATOM 892 C CA . GLU A 1 113 ? 3.702 -7.659 11.198 1.00 94.75 113 GLU A CA 1
ATOM 893 C C . GLU A 1 113 ? 4.263 -7.861 12.615 1.00 94.75 113 GLU A C 1
ATOM 895 O O . GLU A 1 113 ? 4.464 -9.003 13.024 1.00 94.75 113 GLU A O 1
ATOM 900 N N . HIS A 1 114 ? 4.460 -6.783 13.386 1.00 92.25 114 HIS A N 1
ATOM 901 C CA . HIS A 1 114 ? 4.773 -6.869 14.818 1.00 92.25 114 HIS A CA 1
ATOM 902 C C . HIS A 1 114 ? 3.626 -7.468 15.654 1.00 92.25 114 HIS A C 1
ATOM 904 O O . HIS A 1 114 ? 3.865 -7.978 16.748 1.00 92.25 114 HIS A O 1
ATOM 910 N N . ASP A 1 115 ? 2.385 -7.418 15.160 1.00 95.94 115 ASP A N 1
ATOM 911 C CA . ASP A 1 115 ? 1.264 -8.174 15.713 1.00 95.94 115 ASP A CA 1
ATOM 912 C C . ASP A 1 115 ? 1.279 -9.601 15.115 1.00 95.94 115 ASP A C 1
ATOM 914 O O . ASP A 1 115 ? 1.174 -9.747 13.890 1.00 95.94 115 ASP A O 1
ATOM 918 N N . PRO A 1 116 ? 1.390 -10.669 15.936 1.00 96.06 116 PRO A N 1
ATOM 919 C CA . PRO A 1 116 ? 1.594 -12.032 15.442 1.00 96.06 116 PRO A CA 1
ATOM 920 C C . PRO A 1 116 ? 0.535 -12.540 14.456 1.00 96.06 116 PRO A C 1
ATOM 922 O O . PRO A 1 116 ? 0.863 -13.334 13.573 1.00 96.06 116 PRO A O 1
ATOM 925 N N . GLU A 1 117 ? -0.723 -12.096 14.569 1.00 96.50 117 GLU A N 1
ATOM 926 C CA . GLU A 1 117 ? -1.780 -12.535 13.648 1.00 96.50 117 GLU A CA 1
ATOM 927 C C . GLU A 1 117 ? -1.587 -11.936 12.246 1.00 96.50 117 GLU A C 1
ATOM 929 O O . GLU A 1 117 ? -1.772 -12.620 11.235 1.00 96.50 117 GLU A O 1
ATOM 934 N N . TYR A 1 118 ? -1.167 -10.670 12.171 1.00 97.00 118 TYR A N 1
ATOM 935 C CA . TYR A 1 118 ? -0.884 -10.004 10.899 1.00 97.00 118 TYR A CA 1
ATOM 936 C C . TYR A 1 118 ? 0.463 -10.427 10.317 1.00 97.00 118 TYR A C 1
ATOM 938 O O . TYR A 1 118 ? 0.553 -10.578 9.101 1.00 97.00 118 TYR A O 1
ATOM 946 N N . GLY A 1 119 ? 1.477 -10.685 11.149 1.00 95.38 119 GLY A N 1
ATOM 947 C CA . GLY A 1 119 ? 2.741 -11.281 10.706 1.00 95.38 119 GLY A CA 1
ATOM 948 C C . GLY A 1 119 ? 2.516 -12.642 10.041 1.00 95.38 119 GLY A C 1
ATOM 949 O O . GLY A 1 119 ? 2.974 -12.877 8.922 1.00 95.38 119 GLY A O 1
ATOM 950 N N . ALA A 1 120 ? 1.709 -13.513 10.660 1.00 96.25 120 ALA A N 1
ATOM 951 C CA . ALA A 1 120 ? 1.320 -14.792 10.065 1.00 96.25 120 ALA A CA 1
ATOM 952 C C . ALA A 1 120 ? 0.558 -14.622 8.734 1.00 96.25 120 ALA A C 1
ATOM 954 O O . ALA A 1 120 ? 0.833 -15.342 7.770 1.00 96.25 120 ALA A O 1
ATOM 955 N N . LEU A 1 121 ? -0.367 -13.657 8.647 1.00 96.44 121 LEU A N 1
ATOM 956 C CA . LEU A 1 121 ? -1.091 -13.368 7.405 1.00 96.44 121 LEU A CA 1
ATOM 957 C C . LEU A 1 121 ? -0.160 -12.841 6.298 1.00 96.44 121 LEU A C 1
ATOM 959 O O . LEU A 1 121 ? -0.236 -13.309 5.160 1.00 96.44 121 LEU A O 1
ATOM 963 N N . LEU A 1 122 ? 0.744 -11.916 6.631 1.00 96.25 122 LEU A N 1
ATOM 964 C CA . LEU A 1 122 ? 1.740 -11.362 5.714 1.00 96.25 122 LEU A CA 1
ATOM 965 C C . LEU A 1 122 ? 2.644 -12.462 5.152 1.00 96.25 122 LEU A C 1
ATOM 967 O O . LEU A 1 122 ? 2.800 -12.558 3.935 1.00 96.25 122 LEU A O 1
ATOM 971 N N . HIS A 1 123 ? 3.193 -13.325 6.010 1.00 95.25 123 HIS A N 1
ATOM 972 C CA . HIS A 1 123 ? 4.053 -14.424 5.573 1.00 95.25 123 HIS A CA 1
ATOM 973 C C . HIS A 1 123 ? 3.317 -15.438 4.687 1.00 95.25 123 HIS A C 1
ATOM 975 O O . HIS A 1 123 ? 3.925 -15.958 3.752 1.00 95.25 123 HIS A O 1
ATOM 981 N N . ARG A 1 124 ? 2.013 -15.685 4.897 1.00 95.56 124 ARG A N 1
ATOM 982 C CA . ARG A 1 124 ? 1.213 -16.496 3.957 1.00 95.56 124 ARG A CA 1
ATOM 983 C C . ARG A 1 124 ? 1.089 -15.823 2.588 1.00 95.56 124 ARG A C 1
ATOM 985 O O . ARG A 1 124 ? 1.364 -16.469 1.580 1.00 95.56 124 ARG A O 1
ATOM 992 N N . CYS A 1 125 ? 0.727 -14.539 2.542 1.00 96.19 125 CYS A N 1
ATOM 993 C CA . CYS A 1 125 ? 0.620 -13.786 1.287 1.00 96.19 125 CYS A CA 1
ATOM 994 C C . CYS A 1 125 ? 1.961 -13.734 0.535 1.00 96.19 125 CYS A C 1
ATOM 996 O O . CYS A 1 125 ? 2.020 -14.084 -0.643 1.00 96.19 125 CYS A O 1
ATOM 998 N N . LEU A 1 126 ? 3.052 -13.365 1.213 1.00 95.12 126 LEU A N 1
ATOM 999 C CA . LEU A 1 126 ? 4.386 -13.313 0.608 1.00 95.12 126 LEU A CA 1
ATOM 1000 C C . LEU A 1 126 ? 4.912 -14.701 0.224 1.00 95.12 126 LEU A C 1
ATOM 1002 O O . LEU A 1 126 ? 5.578 -14.826 -0.796 1.00 95.12 126 LEU A O 1
ATOM 1006 N N . GLY A 1 127 ? 4.559 -15.757 0.961 1.00 94.81 127 GLY A N 1
ATOM 1007 C CA . GLY A 1 127 ? 4.874 -17.139 0.590 1.00 94.81 127 GLY A CA 1
ATOM 1008 C C . GLY A 1 127 ? 4.185 -17.602 -0.700 1.00 94.81 127 GLY A C 1
ATOM 1009 O O . GLY A 1 127 ? 4.726 -18.449 -1.412 1.00 94.81 127 GLY A O 1
ATOM 1010 N N . GLU A 1 128 ? 3.021 -17.039 -1.040 1.00 95.62 128 GLU A N 1
ATOM 1011 C CA . GLU A 1 128 ? 2.402 -17.222 -2.358 1.00 95.62 128 GLU A CA 1
ATOM 1012 C C . GLU A 1 128 ? 3.114 -16.380 -3.428 1.00 95.62 128 GLU A C 1
ATOM 1014 O O . GLU A 1 128 ? 3.456 -16.926 -4.475 1.00 95.62 128 GLU A O 1
ATOM 1019 N N . VAL A 1 129 ? 3.417 -15.101 -3.160 1.00 95.56 129 VAL A N 1
ATOM 1020 C CA . VAL A 1 129 ? 4.176 -14.224 -4.083 1.00 95.56 129 VAL A CA 1
ATOM 1021 C C . VAL A 1 129 ? 5.543 -14.818 -4.437 1.00 95.56 129 VAL A C 1
ATOM 1023 O O . VAL A 1 129 ? 5.891 -14.877 -5.616 1.00 95.56 129 VAL A O 1
ATOM 1026 N N . ALA A 1 130 ? 6.290 -15.316 -3.448 1.00 94.38 130 ALA A N 1
ATOM 1027 C CA . ALA A 1 130 ? 7.645 -15.849 -3.596 1.00 94.38 130 ALA A CA 1
ATOM 1028 C C . ALA A 1 130 ? 7.739 -16.966 -4.649 1.00 94.38 130 ALA A C 1
ATOM 1030 O O . ALA A 1 130 ? 8.706 -17.031 -5.406 1.00 94.38 130 ALA A O 1
ATOM 1031 N N . ARG A 1 131 ? 6.694 -17.800 -4.767 1.00 94.81 131 ARG A N 1
ATOM 1032 C CA . ARG A 1 131 ? 6.606 -18.871 -5.780 1.00 94.81 131 ARG A CA 1
ATOM 1033 C C . ARG A 1 131 ? 6.618 -18.336 -7.216 1.00 94.81 131 ARG A C 1
ATOM 1035 O O . ARG A 1 131 ? 7.017 -19.061 -8.123 1.00 94.81 131 ARG A O 1
ATOM 1042 N N . HIS A 1 132 ? 6.184 -17.093 -7.419 1.00 94.94 132 HIS A N 1
ATOM 1043 C CA . HIS A 1 132 ? 6.188 -16.414 -8.713 1.00 94.94 132 HIS A CA 1
ATOM 1044 C C . HIS A 1 132 ? 7.362 -15.438 -8.867 1.00 94.94 132 HIS A C 1
ATOM 1046 O O . HIS A 1 132 ? 7.886 -15.319 -9.973 1.00 94.94 132 HIS A O 1
ATOM 1052 N N . SER A 1 133 ? 7.790 -14.755 -7.796 1.00 94.50 133 SER A N 1
ATOM 1053 C CA . SER A 1 133 ? 8.845 -13.735 -7.856 1.00 94.50 133 SER A CA 1
ATOM 1054 C C . SER A 1 133 ? 10.260 -14.301 -7.861 1.00 94.50 133 SER A C 1
ATOM 1056 O O . SER A 1 133 ? 11.057 -13.860 -8.684 1.00 94.50 133 SER A O 1
ATOM 1058 N N . GLU A 1 134 ? 10.584 -15.281 -7.010 1.00 93.00 134 GLU A N 1
ATOM 1059 C CA . GLU A 1 134 ? 11.961 -15.787 -6.877 1.00 93.00 134 GLU A CA 1
ATOM 1060 C C . GLU A 1 134 ? 12.543 -16.338 -8.201 1.00 93.00 134 GLU A C 1
ATOM 1062 O O . G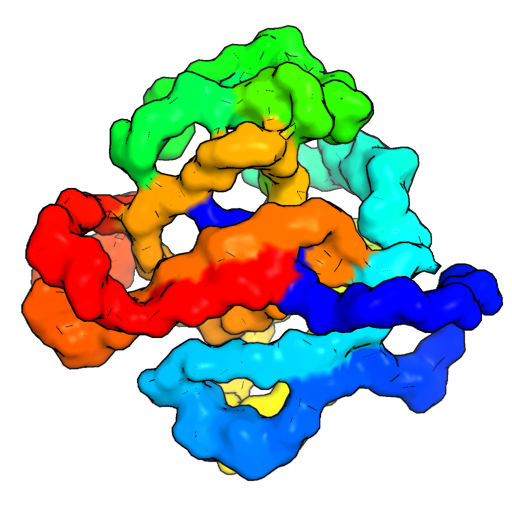LU A 1 134 ? 13.700 -16.045 -8.493 1.00 93.00 134 GLU A O 1
ATOM 1067 N N . PRO A 1 135 ? 11.780 -17.021 -9.087 1.00 94.56 135 PRO A N 1
ATOM 1068 C CA . PRO A 1 135 ? 12.275 -17.419 -10.414 1.00 94.56 135 PRO A CA 1
ATOM 1069 C C . PRO A 1 135 ? 12.542 -16.266 -11.405 1.00 94.56 135 PRO A C 1
ATOM 1071 O O . PRO A 1 135 ? 13.015 -16.520 -12.513 1.00 94.56 135 PRO A O 1
ATOM 1074 N N . ILE A 1 136 ? 12.177 -15.025 -11.061 1.00 94.06 136 ILE A N 1
ATOM 1075 C CA . ILE A 1 136 ? 12.323 -13.820 -11.898 1.00 94.06 136 ILE A CA 1
ATOM 1076 C C . ILE A 1 136 ? 13.376 -12.883 -11.298 1.00 94.06 136 ILE A C 1
ATOM 1078 O O . ILE A 1 136 ? 14.271 -12.421 -12.005 1.00 94.06 136 ILE A O 1
ATOM 1082 N N . ARG A 1 137 ? 13.249 -12.602 -9.999 1.00 89.88 137 ARG A N 1
ATOM 1083 C CA . ARG A 1 137 ? 14.139 -11.761 -9.203 1.00 89.88 137 ARG A CA 1
ATOM 1084 C C . ARG A 1 137 ? 14.203 -12.348 -7.797 1.00 89.88 137 ARG A C 1
ATOM 1086 O O . ARG A 1 137 ? 13.243 -12.248 -7.038 1.00 89.88 137 ARG A O 1
ATOM 1093 N N . THR A 1 138 ? 15.329 -12.977 -7.487 1.00 89.88 138 THR A N 1
ATOM 1094 C CA . THR A 1 138 ? 15.585 -13.600 -6.187 1.00 89.88 138 THR A CA 1
ATOM 1095 C C . THR A 1 138 ? 15.849 -12.570 -5.096 1.00 89.88 138 THR A C 1
ATOM 1097 O O . THR A 1 138 ? 16.387 -11.498 -5.383 1.00 89.88 138 THR A O 1
ATOM 1100 N N . GLY A 1 139 ? 15.610 -12.950 -3.841 1.00 86.50 139 GLY A N 1
ATOM 1101 C CA . GLY A 1 139 ? 16.099 -12.208 -2.675 1.00 86.50 139 GLY A CA 1
ATOM 1102 C C . GLY A 1 139 ? 15.047 -11.367 -1.957 1.00 86.50 139 GLY A C 1
ATOM 1103 O O . GLY A 1 139 ? 15.386 -10.323 -1.402 1.00 86.50 139 GLY A O 1
ATOM 1104 N N . MET A 1 140 ? 13.786 -11.808 -1.932 1.00 88.31 140 MET A N 1
ATOM 1105 C CA . MET A 1 140 ? 12.777 -11.232 -1.040 1.00 88.31 140 MET A CA 1
ATOM 1106 C C . MET A 1 140 ? 13.209 -11.405 0.430 1.00 88.31 140 MET A C 1
ATOM 1108 O O . MET A 1 140 ? 1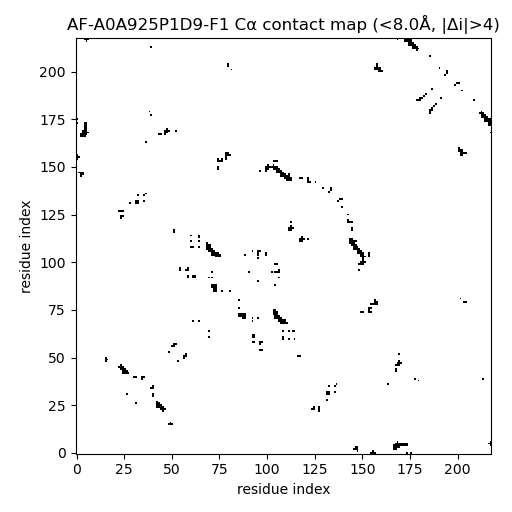3.150 -12.504 0.977 1.00 88.31 140 MET A O 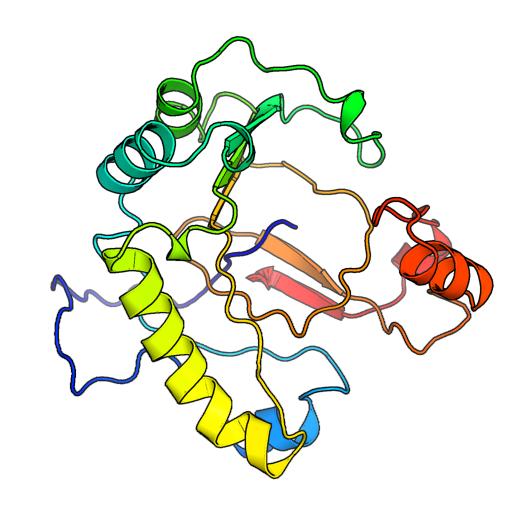1
ATOM 1112 N N . CYS A 1 141 ? 13.666 -10.322 1.067 1.00 83.94 141 CYS A N 1
ATOM 1113 C CA . CYS A 1 141 ? 14.321 -10.375 2.382 1.00 83.94 141 CYS A CA 1
ATOM 1114 C C . CYS A 1 141 ? 13.626 -9.572 3.494 1.00 83.94 141 CYS A C 1
ATOM 1116 O O . CYS A 1 141 ? 13.789 -9.908 4.666 1.00 83.94 141 CYS A O 1
ATOM 1118 N N . LEU A 1 142 ? 12.846 -8.541 3.152 1.00 89.38 142 LEU A N 1
ATOM 1119 C CA . LEU A 1 142 ? 12.183 -7.656 4.110 1.00 89.38 142 LEU A CA 1
ATOM 1120 C C . LEU A 1 142 ? 10.662 -7.727 3.925 1.00 89.38 142 LEU A C 1
ATOM 1122 O O . LEU A 1 142 ? 10.110 -7.195 2.966 1.00 89.38 142 LEU A O 1
ATOM 1126 N N . ALA A 1 143 ? 9.992 -8.419 4.844 1.00 90.25 143 ALA A N 1
ATOM 1127 C CA . ALA A 1 143 ? 8.539 -8.523 4.882 1.00 90.25 143 ALA A CA 1
ATOM 1128 C C . ALA A 1 143 ? 7.963 -7.389 5.739 1.00 90.25 143 ALA A C 1
ATOM 1130 O O . ALA A 1 143 ? 8.257 -7.320 6.930 1.00 90.25 143 ALA A O 1
ATOM 1131 N N . GLN A 1 144 ? 7.131 -6.530 5.148 1.00 94.81 144 GLN A N 1
ATOM 1132 C CA . GLN A 1 144 ? 6.429 -5.458 5.858 1.00 94.81 144 GLN A CA 1
ATOM 1133 C C . GLN A 1 144 ? 4.969 -5.362 5.404 1.00 94.81 144 GLN A C 1
ATOM 1135 O O . GLN A 1 144 ? 4.654 -5.590 4.235 1.00 94.81 144 GLN A O 1
ATOM 1140 N N . ALA A 1 145 ? 4.074 -5.012 6.326 1.00 95.38 145 ALA A N 1
ATOM 1141 C CA . ALA A 1 145 ? 2.655 -4.802 6.073 1.00 95.38 145 ALA A CA 1
ATOM 1142 C C . ALA A 1 145 ? 2.194 -3.459 6.644 1.00 95.38 145 ALA A C 1
ATOM 1144 O O . ALA A 1 145 ? 2.474 -3.099 7.787 1.00 95.38 145 ALA A O 1
ATOM 1145 N N . PHE A 1 146 ? 1.449 -2.716 5.832 1.00 95.50 146 PHE A N 1
ATOM 1146 C CA . PHE A 1 146 ? 0.888 -1.421 6.188 1.00 95.50 146 PHE A CA 1
ATOM 1147 C C . PHE A 1 146 ? -0.617 -1.465 5.898 1.00 95.50 146 PHE A C 1
ATOM 1149 O O . PHE A 1 146 ? -1.024 -1.872 4.810 1.00 95.50 146 PHE A O 1
ATOM 1156 N N . ILE A 1 147 ? -1.449 -1.057 6.857 1.00 95.69 147 ILE A N 1
ATOM 1157 C CA . ILE A 1 147 ? -2.908 -0.990 6.696 1.00 95.69 147 ILE A CA 1
ATOM 1158 C C . ILE A 1 147 ? -3.333 0.464 6.656 1.00 95.69 147 ILE A C 1
ATOM 1160 O O . ILE A 1 147 ? -2.958 1.259 7.514 1.00 95.69 147 ILE A O 1
ATOM 1164 N N . PHE A 1 148 ? -4.164 0.796 5.677 1.00 90.94 148 PHE A N 1
ATOM 1165 C CA . PHE A 1 148 ? -4.546 2.164 5.384 1.00 90.94 148 PHE A CA 1
ATOM 1166 C C . PHE A 1 148 ? -6.063 2.312 5.405 1.00 90.94 148 PHE A C 1
ATOM 1168 O O . PHE A 1 148 ? -6.788 1.554 4.763 1.00 90.94 148 PHE A O 1
ATOM 1175 N N . ILE A 1 149 ? -6.546 3.306 6.145 1.00 89.19 149 ILE A N 1
ATOM 1176 C CA . ILE A 1 149 ? -7.973 3.532 6.371 1.00 89.19 149 ILE A CA 1
ATOM 1177 C C . ILE A 1 149 ? -8.244 5.014 6.107 1.00 89.19 149 ILE A C 1
ATOM 1179 O O . ILE A 1 149 ? -7.720 5.875 6.808 1.00 89.19 149 ILE A O 1
ATOM 1183 N N . SER A 1 150 ? -9.013 5.333 5.063 1.00 87.25 150 SER A N 1
ATOM 1184 C CA . SER A 1 150 ? -9.215 6.718 4.606 1.00 87.25 150 SER A CA 1
ATOM 1185 C C . SER A 1 150 ? -10.678 7.050 4.347 1.00 87.25 150 SER A C 1
ATOM 1187 O O . SER A 1 150 ? -11.407 6.226 3.791 1.00 87.25 150 SER A O 1
ATOM 1189 N N . SER A 1 151 ? -11.079 8.284 4.648 1.00 82.88 151 SER A N 1
ATOM 1190 C CA . SER A 1 151 ? -12.351 8.841 4.193 1.00 82.88 151 SER A CA 1
ATOM 1191 C C . SER A 1 151 ? -12.471 8.878 2.659 1.00 82.88 151 SER A C 1
ATOM 1193 O O . SER A 1 151 ? -11.462 8.872 1.942 1.00 82.88 151 SER A O 1
ATOM 1195 N N . PRO A 1 152 ? -13.706 8.944 2.125 1.00 82.25 152 PRO A N 1
ATOM 1196 C CA . PRO A 1 152 ? -13.938 9.279 0.724 1.00 82.25 152 PRO A CA 1
ATOM 1197 C C . PRO A 1 152 ? -13.245 10.596 0.346 1.00 82.25 152 PRO A C 1
ATOM 1199 O O . PRO A 1 152 ? -13.240 11.546 1.125 1.00 82.25 152 PRO A O 1
ATOM 1202 N N . GLY A 1 153 ? -12.660 10.650 -0.851 1.00 76.62 153 GLY A N 1
ATOM 1203 C CA . GLY A 1 153 ? -11.955 11.833 -1.362 1.00 76.62 153 GLY A CA 1
ATOM 1204 C C . GLY A 1 153 ? -10.487 11.972 -0.936 1.00 76.62 153 GLY A C 1
ATOM 1205 O O . GLY A 1 153 ? -9.758 12.704 -1.597 1.00 76.62 153 GLY A O 1
ATOM 1206 N N . SER A 1 154 ? -10.007 11.247 0.083 1.00 79.25 154 SER A N 1
ATOM 1207 C CA . SER A 1 154 ? -8.622 11.395 0.557 1.00 79.25 154 SER A CA 1
ATOM 1208 C C . SER A 1 154 ? -7.570 10.938 -0.468 1.00 79.25 154 SER A C 1
ATOM 1210 O O . SER A 1 154 ? -7.501 9.763 -0.872 1.00 79.25 154 SER A O 1
ATOM 1212 N N . VAL A 1 155 ? -6.707 11.887 -0.832 1.00 80.38 155 VAL A N 1
ATOM 1213 C CA . VAL A 1 155 ? -5.529 11.732 -1.695 1.00 80.38 155 VAL A CA 1
ATOM 1214 C C . VAL A 1 155 ? -4.301 11.402 -0.831 1.00 80.38 155 VAL A C 1
ATOM 1216 O O . VAL A 1 155 ? -4.252 11.740 0.345 1.00 80.38 155 VAL A O 1
ATOM 1219 N N . THR A 1 156 ? -3.309 10.719 -1.404 1.00 80.38 156 THR A N 1
ATOM 1220 C CA . THR A 1 156 ? -1.932 10.731 -0.859 1.00 80.38 156 THR A CA 1
ATOM 1221 C C . THR A 1 156 ? -1.089 11.413 -1.924 1.00 80.38 156 THR A C 1
ATOM 1223 O O . THR A 1 156 ? -1.349 11.108 -3.096 1.00 80.38 156 THR A O 1
ATOM 1226 N N . PRO A 1 157 ? -0.147 12.296 -1.554 1.00 82.06 157 PRO A N 1
ATOM 1227 C CA . PRO A 1 157 ? 0.714 12.991 -2.503 1.00 82.06 157 PRO A CA 1
ATOM 1228 C C . PRO A 1 157 ? 1.421 12.055 -3.484 1.00 82.06 157 PRO A C 1
ATOM 1230 O O . PRO A 1 157 ? 1.531 10.850 -3.251 1.00 82.06 157 PRO A O 1
ATOM 1233 N N . TYR A 1 158 ? 1.915 12.617 -4.583 1.00 87.50 158 TYR A N 1
ATOM 1234 C CA . TYR A 1 158 ? 2.805 11.912 -5.501 1.00 87.50 158 TYR A CA 1
ATOM 1235 C C . TYR A 1 158 ? 4.115 11.555 -4.777 1.00 87.50 158 TYR A C 1
ATOM 1237 O O . TYR A 1 158 ? 4.698 12.393 -4.091 1.00 87.50 158 TYR A O 1
ATOM 1245 N N . HIS A 1 159 ? 4.533 10.295 -4.866 1.00 89.38 159 HIS A N 1
ATOM 1246 C CA . HIS A 1 159 ? 5.714 9.754 -4.193 1.00 89.38 159 HIS A CA 1
ATOM 1247 C C . HIS A 1 159 ? 6.250 8.543 -4.958 1.00 89.38 159 HIS A C 1
ATOM 1249 O O . HIS A 1 159 ? 5.556 7.984 -5.811 1.00 89.38 159 HIS A O 1
ATOM 1255 N N . MET A 1 160 ? 7.469 8.137 -4.614 1.00 88.00 160 MET A N 1
ATOM 1256 C CA . MET A 1 160 ? 8.023 6.825 -4.942 1.00 88.00 160 MET A CA 1
ATOM 1257 C C . MET A 1 160 ? 8.393 6.097 -3.647 1.00 88.00 160 MET A C 1
ATOM 1259 O O . MET A 1 160 ? 8.808 6.738 -2.686 1.00 88.00 160 MET A O 1
ATOM 1263 N N . ASP A 1 161 ? 8.263 4.776 -3.627 1.00 87.75 161 ASP A N 1
ATOM 1264 C CA . ASP A 1 161 ? 8.743 3.919 -2.540 1.00 87.75 161 ASP A CA 1
ATOM 1265 C C . ASP A 1 161 ? 9.802 2.953 -3.120 1.00 87.75 161 ASP A C 1
ATOM 1267 O O . ASP A 1 161 ? 9.695 2.585 -4.297 1.00 87.75 161 ASP A O 1
ATOM 1271 N N . PRO A 1 162 ? 10.835 2.548 -2.357 1.00 82.56 162 PRO A N 1
ATOM 1272 C CA . PRO A 1 162 ? 11.912 1.703 -2.872 1.00 82.56 162 PRO A CA 1
ATOM 1273 C C . PRO A 1 162 ? 11.556 0.204 -2.960 1.00 82.56 162 PRO A C 1
ATOM 1275 O O . PRO A 1 162 ? 12.338 -0.565 -3.523 1.00 82.56 162 PRO A O 1
ATOM 1278 N N . GLU A 1 163 ? 10.412 -0.238 -2.421 1.00 86.69 163 GLU A N 1
ATOM 1279 C CA . GLU A 1 163 ? 10.009 -1.650 -2.363 1.00 86.69 163 GLU A CA 1
ATOM 1280 C C . GLU A 1 163 ? 9.078 -2.107 -3.505 1.00 86.69 163 GLU A C 1
ATOM 1282 O O . GLU A 1 163 ? 8.267 -1.354 -4.056 1.00 86.69 163 GLU A O 1
ATOM 1287 N N . HIS A 1 164 ? 9.099 -3.419 -3.782 1.00 89.06 164 HIS A N 1
ATOM 1288 C CA . HIS A 1 164 ? 8.082 -4.085 -4.607 1.00 89.06 164 HIS A CA 1
ATOM 1289 C C . HIS A 1 164 ? 6.759 -4.200 -3.848 1.00 89.06 164 HIS A C 1
ATOM 1291 O O . HIS A 1 164 ? 6.554 -5.112 -3.047 1.00 89.06 164 HIS A O 1
ATOM 1297 N N . ASN A 1 165 ? 5.849 -3.270 -4.122 1.00 91.19 165 ASN A N 1
ATOM 1298 C CA . ASN A 1 165 ? 4.589 -3.138 -3.401 1.00 91.19 165 ASN A CA 1
ATOM 1299 C C . ASN A 1 165 ? 3.449 -3.990 -3.995 1.00 91.19 165 ASN A C 1
ATOM 1301 O O . ASN A 1 165 ? 3.141 -3.905 -5.185 1.00 91.19 165 ASN A O 1
ATOM 1305 N N . PHE A 1 166 ? 2.757 -4.746 -3.134 1.00 94.56 166 PHE A N 1
ATOM 1306 C CA . PHE A 1 166 ? 1.517 -5.462 -3.458 1.00 94.56 166 PHE A CA 1
ATOM 1307 C C . PHE A 1 166 ? 0.325 -4.851 -2.723 1.00 94.56 166 PHE A C 1
ATOM 1309 O O . PHE A 1 166 ? 0.375 -4.573 -1.527 1.00 94.56 166 PHE A O 1
ATOM 1316 N N . LEU A 1 167 ? -0.769 -4.655 -3.454 1.00 92.44 167 LEU A N 1
ATOM 1317 C CA . LEU A 1 167 ? -1.899 -3.831 -3.045 1.00 92.44 167 LEU A CA 1
ATOM 1318 C C . LEU A 1 167 ? -3.210 -4.624 -3.125 1.00 92.44 167 LEU A C 1
ATOM 1320 O O . LEU A 1 167 ? -3.594 -5.038 -4.214 1.00 92.44 167 LEU A O 1
ATOM 1324 N N . LEU A 1 168 ? -3.919 -4.792 -2.002 1.00 95.38 168 LEU A N 1
ATOM 1325 C CA . LEU A 1 168 ? -5.059 -5.722 -1.877 1.00 95.38 168 LEU A CA 1
ATOM 1326 C C . LEU A 1 168 ? -6.239 -5.064 -1.138 1.00 95.38 168 LEU A C 1
ATOM 1328 O O . LEU A 1 168 ? -6.035 -4.650 -0.004 1.00 95.38 168 LEU A O 1
ATOM 1332 N N . GLN A 1 169 ? -7.456 -4.948 -1.690 1.00 94.25 169 GLN A N 1
ATOM 1333 C CA . GLN A 1 169 ? -8.575 -4.340 -0.930 1.00 94.25 169 GLN A CA 1
ATOM 1334 C C . GLN A 1 169 ? -8.918 -5.138 0.286 1.00 94.25 169 GLN A C 1
ATOM 1336 O O . GLN A 1 169 ? -8.978 -6.358 0.241 1.00 94.25 169 GLN A O 1
ATOM 1341 N N . ILE A 1 170 ? -9.456 -4.441 1.266 1.00 93.94 170 ILE A N 1
ATOM 1342 C CA . ILE A 1 170 ? -10.431 -5.062 2.138 1.00 93.94 170 ILE A CA 1
ATOM 1343 C C . ILE A 1 170 ? -11.837 -4.483 1.920 1.00 93.94 170 ILE A C 1
ATOM 1345 O O . ILE A 1 170 ? -12.784 -5.244 1.721 1.00 93.94 170 ILE A O 1
ATOM 1349 N N . ARG A 1 171 ? -12.014 -3.152 1.926 1.00 90.50 171 ARG A N 1
ATOM 1350 C CA . ARG A 1 171 ? -13.336 -2.505 1.849 1.00 90.50 171 ARG A CA 1
ATOM 1351 C C . ARG A 1 171 ? -13.292 -1.042 1.375 1.00 90.50 171 ARG A C 1
ATOM 1353 O O . ARG A 1 171 ? -12.525 -0.241 1.894 1.00 90.50 171 ARG A O 1
ATOM 1360 N N . GLY A 1 172 ? -14.210 -0.655 0.485 1.00 90.25 172 GLY A N 1
ATOM 1361 C CA . GLY A 1 172 ? -14.320 0.709 -0.062 1.00 90.25 172 GLY A CA 1
ATOM 1362 C C . GLY A 1 172 ? -14.110 0.708 -1.575 1.00 90.25 172 GLY A C 1
ATOM 1363 O O . GLY A 1 172 ? -14.485 -0.272 -2.203 1.00 90.25 172 GLY A O 1
ATOM 1364 N N . SER A 1 173 ? -13.509 1.758 -2.143 1.00 90.31 173 SER A N 1
ATOM 1365 C CA . SER A 1 173 ? -13.055 1.837 -3.549 1.00 90.31 173 SER A CA 1
ATOM 1366 C C . SER A 1 173 ? -11.899 2.829 -3.698 1.00 90.31 173 SER A C 1
ATOM 1368 O O . SER A 1 173 ? -11.797 3.761 -2.891 1.00 90.31 173 SER A O 1
ATOM 1370 N N . LYS A 1 174 ? -11.055 2.687 -4.728 1.00 88.38 174 LYS A N 1
ATOM 1371 C CA . LYS A 1 174 ? -9.968 3.639 -5.005 1.00 88.38 174 LYS A CA 1
ATOM 1372 C C . LYS A 1 174 ? -9.534 3.640 -6.462 1.00 88.38 174 LYS A C 1
ATOM 1374 O O . LYS A 1 174 ? -9.077 2.641 -7.002 1.00 88.38 174 LYS A O 1
ATOM 1379 N N . ARG A 1 175 ? -9.489 4.843 -7.019 1.00 92.31 175 ARG A N 1
ATOM 1380 C CA . ARG A 1 175 ? -8.688 5.119 -8.201 1.00 92.31 175 ARG A CA 1
ATOM 1381 C C . ARG A 1 175 ? -7.215 5.212 -7.824 1.00 92.31 175 ARG A C 1
ATOM 1383 O O . ARG A 1 175 ? -6.848 6.017 -6.961 1.00 92.31 175 ARG A O 1
ATOM 1390 N N . ILE A 1 176 ? -6.375 4.442 -8.499 1.00 91.56 176 ILE A N 1
ATOM 1391 C CA . ILE A 1 176 ? -4.920 4.503 -8.382 1.00 91.56 176 ILE A CA 1
ATOM 1392 C C . ILE A 1 176 ? -4.295 4.896 -9.708 1.00 91.56 176 ILE A C 1
ATOM 1394 O O . ILE A 1 176 ? -4.741 4.459 -10.762 1.00 91.56 176 ILE A O 1
ATOM 1398 N N . ARG A 1 177 ? -3.247 5.716 -9.635 1.00 92.94 177 ARG A N 1
ATOM 1399 C CA . ARG A 1 177 ? -2.429 6.128 -10.766 1.00 92.94 177 ARG A CA 1
ATOM 1400 C C . ARG A 1 177 ? -0.973 5.787 -10.481 1.00 92.94 177 ARG A C 1
ATOM 1402 O O . ARG A 1 177 ? -0.443 6.205 -9.457 1.00 92.94 177 ARG A O 1
ATOM 1409 N N . LEU A 1 178 ? -0.361 5.024 -11.377 1.00 93.88 178 LEU A N 1
ATOM 1410 C CA . LEU A 1 178 ? 1.032 4.590 -11.301 1.00 93.88 178 LEU A CA 1
ATOM 1411 C C . LEU A 1 178 ? 1.778 5.098 -12.529 1.00 93.88 178 LEU A C 1
ATOM 1413 O O . LEU A 1 178 ? 1.203 5.190 -13.614 1.00 93.88 178 LEU A O 1
ATOM 1417 N N . PHE A 1 179 ? 3.053 5.417 -12.363 1.00 93.44 179 PHE A N 1
ATOM 1418 C CA . PHE A 1 179 ? 3.886 6.008 -13.403 1.00 93.44 179 PHE A CA 1
ATOM 1419 C C . PHE A 1 179 ? 5.119 5.139 -13.652 1.00 93.44 179 PHE A C 1
ATOM 1421 O O . PHE A 1 179 ? 5.499 4.340 -12.798 1.00 93.44 179 PHE A O 1
ATOM 1428 N N . ASP A 1 180 ? 5.724 5.255 -14.832 1.00 92.00 180 ASP A N 1
ATOM 1429 C CA . ASP A 1 180 ? 6.911 4.471 -15.168 1.00 92.00 180 ASP A CA 1
ATOM 1430 C C . ASP A 1 180 ? 8.159 5.122 -14.562 1.00 92.00 180 ASP A C 1
ATOM 1432 O O . ASP A 1 180 ? 8.655 6.120 -15.080 1.00 92.00 180 ASP A O 1
ATOM 1436 N N . GLY A 1 181 ? 8.684 4.553 -13.474 1.00 89.38 181 GLY A N 1
ATOM 1437 C CA . GLY A 1 181 ? 9.896 5.050 -12.805 1.00 89.38 181 GLY A CA 1
ATOM 1438 C C . GLY A 1 181 ? 11.176 4.982 -13.655 1.00 89.38 181 GLY A C 1
ATOM 1439 O O . GLY A 1 181 ? 12.232 5.438 -13.212 1.00 89.38 181 GLY A O 1
ATOM 1440 N N . ARG A 1 182 ? 11.103 4.419 -14.870 1.00 89.75 182 ARG A N 1
ATOM 1441 C CA . ARG A 1 182 ? 12.191 4.375 -15.862 1.00 89.75 182 ARG A CA 1
ATOM 1442 C C . ARG A 1 182 ? 12.105 5.513 -16.886 1.00 89.75 182 ARG A C 1
ATOM 1444 O O . ARG A 1 182 ? 13.080 5.760 -17.589 1.00 89.75 182 ARG A O 1
ATOM 1451 N N . ASP A 1 183 ? 10.957 6.183 -17.002 1.00 92.56 183 ASP A N 1
ATOM 1452 C CA . ASP A 1 183 ? 10.784 7.340 -17.884 1.00 92.56 183 ASP A CA 1
ATOM 1453 C C . ASP A 1 183 ? 11.368 8.586 -17.206 1.00 92.56 183 ASP A C 1
ATOM 1455 O O . ASP A 1 183 ? 10.820 9.115 -16.237 1.00 92.56 183 ASP A O 1
ATOM 1459 N N . ARG A 1 184 ? 12.485 9.086 -17.743 1.00 92.75 184 ARG A N 1
ATOM 1460 C CA . ARG A 1 184 ? 13.184 10.257 -17.196 1.00 92.75 184 ARG A CA 1
ATOM 1461 C C . ARG A 1 184 ? 12.447 11.583 -17.391 1.00 92.75 184 ARG A C 1
ATOM 1463 O O . ARG A 1 184 ? 12.822 12.575 -16.778 1.00 92.75 184 ARG A O 1
ATOM 1470 N N . SER A 1 185 ? 11.364 11.603 -18.172 1.00 91.94 185 SER A N 1
ATOM 1471 C CA . SER A 1 185 ? 10.414 12.724 -18.226 1.00 91.94 185 SER A CA 1
ATOM 1472 C C . SER A 1 185 ? 9.356 12.679 -17.109 1.00 91.94 185 SER A C 1
ATOM 1474 O O . SER A 1 185 ? 8.607 13.642 -16.919 1.00 91.94 185 SER A O 1
ATOM 1476 N N . ILE A 1 186 ? 9.266 11.564 -16.376 1.00 91.94 186 ILE A N 1
ATOM 1477 C CA . ILE A 1 186 ? 8.386 11.367 -15.215 1.00 91.94 186 ILE A CA 1
ATOM 1478 C C . ILE A 1 186 ? 9.174 11.530 -13.917 1.00 91.94 186 ILE A C 1
ATOM 1480 O O . ILE A 1 186 ? 8.746 12.277 -13.040 1.00 91.94 186 ILE A O 1
ATOM 1484 N N . LEU A 1 187 ? 10.314 10.855 -13.818 1.00 92.19 187 LEU A N 1
ATOM 1485 C CA . LEU A 1 187 ? 11.158 10.807 -12.629 1.00 92.19 187 LEU A CA 1
ATOM 1486 C C . LEU A 1 187 ? 12.596 11.072 -13.069 1.00 92.19 187 LEU A C 1
ATOM 1488 O O . LEU A 1 187 ? 13.148 10.246 -13.790 1.00 92.19 187 LEU A O 1
ATOM 1492 N N . SER A 1 188 ? 13.192 12.209 -12.721 1.00 92.69 188 SER A N 1
ATOM 1493 C CA . SER A 1 188 ? 14.557 12.540 -13.154 1.00 92.69 188 SER A CA 1
ATOM 1494 C C . SER A 1 188 ? 15.612 11.677 -12.440 1.00 92.69 188 SER A C 1
ATOM 1496 O O . SER A 1 188 ? 15.322 11.040 -11.427 1.00 92.69 188 SER A O 1
ATOM 1498 N N . GLU A 1 189 ? 16.848 11.645 -12.957 1.00 94.56 189 GLU A N 1
ATOM 1499 C CA . GLU A 1 189 ? 17.960 11.013 -12.219 1.00 94.56 189 GLU A CA 1
ATOM 1500 C C . GLU A 1 189 ? 18.252 11.772 -10.910 1.00 94.56 189 GLU A C 1
ATOM 1502 O O . GLU A 1 189 ? 18.538 11.151 -9.897 1.00 94.56 189 GLU A O 1
ATOM 1507 N N . GLU A 1 190 ? 18.086 13.100 -10.887 1.00 93.62 190 GLU A N 1
ATOM 1508 C CA . GLU A 1 190 ? 18.238 13.910 -9.670 1.00 93.62 190 GLU A CA 1
ATOM 1509 C C . GLU A 1 190 ? 17.175 13.561 -8.610 1.00 93.62 190 GLU A C 1
ATOM 1511 O O . GLU A 1 190 ? 17.506 13.406 -7.438 1.00 93.62 190 GLU A O 1
ATOM 1516 N N . GLU A 1 191 ? 15.910 13.372 -9.007 1.00 90.94 191 GLU A N 1
ATOM 1517 C CA . GLU A 1 191 ? 14.835 12.931 -8.103 1.00 90.94 191 GLU A CA 1
ATOM 1518 C C . GLU A 1 191 ? 15.131 11.525 -7.530 1.00 90.94 191 GLU A C 1
ATOM 1520 O O . GLU A 1 191 ? 14.863 11.274 -6.353 1.00 90.94 191 GLU A O 1
ATOM 1525 N N . LEU A 1 192 ? 15.740 10.625 -8.320 1.00 91.12 192 LEU A N 1
ATOM 1526 C CA . LEU A 1 192 ? 16.209 9.313 -7.850 1.00 91.12 192 LEU A CA 1
ATOM 1527 C C . LEU A 1 192 ? 17.390 9.413 -6.877 1.00 91.12 192 LEU A C 1
ATOM 1529 O O . LEU A 1 192 ? 17.357 8.794 -5.811 1.00 91.12 192 LEU A O 1
ATOM 1533 N N . GLU A 1 193 ? 18.434 10.161 -7.236 1.00 93.38 193 GLU A N 1
ATOM 1534 C CA . GLU A 1 193 ? 19.632 10.338 -6.410 1.00 93.38 193 GLU A CA 1
ATOM 1535 C C . GLU A 1 193 ? 19.285 10.991 -5.070 1.00 93.38 193 GLU A C 1
ATOM 1537 O O . GLU A 1 193 ? 19.754 10.536 -4.028 1.00 93.38 193 GLU A O 1
ATOM 1542 N N . GLN A 1 194 ? 18.400 11.993 -5.066 1.00 91.31 194 GLN A N 1
ATOM 1543 C CA . GLN A 1 194 ? 17.888 12.601 -3.838 1.00 91.31 194 GLN A CA 1
ATOM 1544 C C . GLN A 1 194 ? 17.111 11.586 -2.988 1.00 91.31 194 GLN A C 1
ATOM 1546 O O . GLN A 1 194 ? 17.364 11.490 -1.785 1.00 91.31 194 GLN A O 1
ATOM 1551 N N . HIS A 1 195 ? 16.208 10.799 -3.586 1.00 87.94 195 HIS A N 1
ATOM 1552 C CA . HIS A 1 195 ? 15.431 9.785 -2.864 1.00 87.94 195 HIS A CA 1
ATOM 1553 C C . HIS A 1 195 ? 16.334 8.748 -2.178 1.00 87.94 195 HIS A C 1
ATOM 1555 O O . HIS A 1 195 ? 16.245 8.551 -0.965 1.00 87.94 195 HIS A O 1
ATOM 1561 N N . TYR A 1 196 ? 17.259 8.131 -2.920 1.00 88.19 196 TYR A N 1
ATOM 1562 C CA . TYR A 1 196 ? 18.198 7.154 -2.356 1.00 88.19 196 TYR A CA 1
ATOM 1563 C C . TYR A 1 196 ? 19.295 7.791 -1.483 1.00 88.19 196 TYR A C 1
ATOM 1565 O O . TYR A 1 196 ? 19.879 7.108 -0.643 1.00 88.19 196 TYR A O 1
ATOM 1573 N N . GLY A 1 197 ? 19.525 9.101 -1.613 1.00 90.69 197 GLY A N 1
ATOM 1574 C CA . GLY A 1 197 ? 20.331 9.920 -0.704 1.00 90.69 197 GLY A CA 1
ATOM 1575 C C . GLY A 1 197 ? 19.640 10.278 0.621 1.00 90.69 197 GLY A C 1
ATOM 1576 O O . GLY A 1 197 ? 20.258 10.925 1.465 1.00 90.69 197 GLY A O 1
ATOM 1577 N N . GLY A 1 198 ? 18.385 9.858 0.830 1.00 86.19 198 GLY A N 1
ATOM 1578 C CA . GLY A 1 198 ? 17.640 10.057 2.077 1.00 86.19 198 GLY A CA 1
ATOM 1579 C C . GLY A 1 198 ? 16.683 11.253 2.088 1.00 86.19 198 GLY A C 1
ATOM 1580 O O . GLY A 1 198 ? 16.209 11.637 3.159 1.00 86.19 198 GLY A O 1
ATOM 1581 N N . ALA A 1 199 ? 16.375 11.850 0.931 1.00 84.69 199 ALA A N 1
ATOM 1582 C CA . ALA A 1 199 ? 15.299 12.833 0.827 1.00 84.69 199 ALA A CA 1
ATOM 1583 C C . ALA A 1 199 ? 13.927 12.205 1.135 1.00 84.69 199 ALA A C 1
ATOM 1585 O O . ALA A 1 199 ? 13.718 10.994 1.032 1.00 84.69 199 ALA A O 1
ATOM 1586 N N . HIS A 1 200 ? 12.951 13.040 1.500 1.00 81.94 200 HIS A N 1
ATOM 1587 C CA . HIS A 1 200 ? 11.594 12.563 1.753 1.00 81.94 200 HIS A CA 1
ATOM 1588 C C . HIS A 1 200 ? 10.973 11.978 0.474 1.00 81.94 200 HIS A C 1
ATOM 1590 O O . HIS A 1 200 ? 11.067 12.569 -0.596 1.00 81.94 200 HIS A O 1
ATOM 1596 N N . ARG A 1 201 ? 10.255 10.856 0.591 1.00 80.19 201 ARG A N 1
ATOM 1597 C CA . ARG A 1 201 ? 9.686 10.110 -0.548 1.00 80.19 201 ARG A CA 1
ATOM 1598 C C . ARG A 1 201 ? 8.696 10.864 -1.451 1.00 80.19 201 ARG A C 1
ATOM 1600 O O . ARG A 1 201 ? 8.377 10.381 -2.535 1.00 80.19 201 ARG A O 1
ATOM 1607 N N . ASN A 1 202 ? 8.164 11.998 -0.990 1.00 84.12 202 ASN A N 1
ATOM 1608 C CA . ASN A 1 202 ? 7.190 12.789 -1.746 1.00 84.12 202 ASN A CA 1
ATOM 1609 C C . ASN A 1 202 ? 7.904 13.570 -2.851 1.00 84.12 202 ASN A C 1
ATOM 1611 O O . ASN A 1 202 ? 8.862 14.287 -2.582 1.00 84.12 202 ASN A O 1
ATOM 1615 N N . LEU A 1 203 ? 7.371 13.484 -4.064 1.00 86.69 203 LEU A N 1
ATOM 1616 C CA . LEU A 1 203 ? 7.900 14.127 -5.261 1.00 86.69 203 LEU A CA 1
ATOM 1617 C C . LEU A 1 203 ? 6.985 15.274 -5.706 1.00 86.69 203 LEU A C 1
ATOM 1619 O O . LEU A 1 203 ? 5.796 15.317 -5.372 1.00 86.69 203 LEU A O 1
ATOM 1623 N N . VAL A 1 204 ? 7.516 16.197 -6.510 1.00 86.62 204 VAL A N 1
ATOM 1624 C CA . VAL A 1 204 ? 6.722 17.302 -7.063 1.00 86.62 204 VAL A CA 1
ATOM 1625 C C . VAL A 1 204 ? 5.876 16.787 -8.227 1.00 86.62 204 VAL A C 1
ATOM 1627 O O . VAL A 1 204 ? 6.392 16.430 -9.284 1.00 86.62 204 VAL A O 1
ATOM 1630 N N . TYR A 1 205 ? 4.554 16.759 -8.048 1.00 86.69 205 TYR A N 1
ATOM 1631 C CA . TYR A 1 205 ? 3.640 16.450 -9.146 1.00 86.69 205 TYR A CA 1
ATOM 1632 C C . TYR A 1 205 ? 3.638 17.588 -10.174 1.00 86.69 205 TYR A C 1
ATOM 1634 O O . TYR A 1 205 ? 3.422 18.746 -9.816 1.00 86.69 205 TYR A O 1
ATOM 1642 N N . ARG A 1 206 ? 3.852 17.249 -11.448 1.00 88.88 206 ARG A N 1
ATOM 1643 C CA . ARG A 1 206 ? 3.824 18.183 -12.581 1.00 88.88 206 ARG A CA 1
ATOM 1644 C C . ARG A 1 206 ? 2.600 17.900 -13.452 1.00 88.88 206 ARG A C 1
ATOM 1646 O O . ARG A 1 206 ? 2.262 16.739 -13.682 1.00 88.88 206 ARG A O 1
ATOM 1653 N N . ASP A 1 207 ? 1.951 18.940 -13.970 1.00 89.25 207 ASP A N 1
ATOM 1654 C CA . ASP A 1 207 ? 0.706 18.786 -14.740 1.00 89.25 207 ASP A CA 1
ATOM 1655 C C . ASP A 1 207 ? 0.895 18.020 -16.064 1.00 89.25 207 ASP A C 1
ATOM 1657 O O . ASP A 1 207 ? -0.042 17.384 -16.546 1.00 89.25 207 ASP A O 1
ATOM 1661 N N . ASP A 1 208 ? 2.107 17.979 -16.631 1.00 89.06 208 ASP A N 1
ATOM 1662 C CA . ASP A 1 208 ? 2.409 17.166 -17.819 1.00 89.06 208 ASP A CA 1
ATOM 1663 C C . ASP A 1 208 ? 2.281 15.651 -17.549 1.00 89.06 208 ASP A C 1
ATOM 1665 O O . ASP A 1 208 ? 1.973 14.869 -18.455 1.00 89.06 208 ASP A O 1
ATOM 1669 N N . LEU A 1 209 ? 2.411 15.232 -16.284 1.00 88.94 209 LEU A N 1
ATOM 1670 C CA . LEU A 1 209 ? 2.154 13.860 -15.846 1.00 88.94 209 LEU A CA 1
ATOM 1671 C C . LEU A 1 209 ? 0.660 13.503 -15.915 1.00 88.94 209 LEU A C 1
ATOM 1673 O O . LEU A 1 209 ? 0.316 12.320 -15.902 1.00 88.94 209 LEU A O 1
ATOM 1677 N N . ALA A 1 210 ? -0.253 14.475 -16.036 1.00 85.88 210 ALA A N 1
ATOM 1678 C CA . ALA A 1 210 ? -1.697 14.228 -16.077 1.00 85.88 210 ALA A CA 1
ATOM 1679 C C . ALA A 1 210 ? -2.154 13.398 -17.291 1.00 85.88 210 ALA A C 1
ATOM 1681 O O . ALA A 1 210 ? -3.246 12.822 -17.252 1.00 85.88 210 ALA A O 1
ATOM 1682 N N . THR A 1 211 ? -1.301 13.233 -18.307 1.00 88.44 211 THR A N 1
ATOM 1683 C CA . THR A 1 211 ? -1.520 12.356 -19.475 1.00 88.44 211 THR A CA 1
ATOM 1684 C C . THR A 1 211 ? -0.717 11.045 -19.441 1.00 88.44 211 THR A C 1
ATOM 1686 O O . THR A 1 211 ? -0.974 10.161 -20.253 1.00 88.44 211 THR A O 1
ATOM 1689 N N . LYS A 1 212 ? 0.214 10.879 -18.489 1.00 88.06 212 LYS A N 1
ATOM 1690 C CA . LYS A 1 212 ? 1.154 9.743 -18.415 1.00 88.06 212 LYS A CA 1
ATOM 1691 C C . LYS A 1 212 ? 0.731 8.676 -17.394 1.00 88.06 212 LYS A C 1
ATOM 1693 O O . LYS A 1 212 ? -0.021 8.953 -16.455 1.00 88.06 212 LYS A O 1
ATOM 1698 N N . GLY A 1 213 ? 1.266 7.466 -17.539 1.00 90.94 213 GLY A N 1
ATOM 1699 C CA . GLY A 1 213 ? 1.079 6.367 -16.586 1.00 90.94 213 GLY A CA 1
ATOM 1700 C C . GLY A 1 213 ? -0.249 5.608 -16.712 1.00 90.94 213 GLY A C 1
ATOM 1701 O O . GLY A 1 213 ? -1.074 5.866 -17.587 1.00 90.94 213 GLY A O 1
ATOM 1702 N N . TRP A 1 214 ? -0.445 4.647 -15.813 1.00 93.31 214 TRP A N 1
ATOM 1703 C CA . TRP A 1 214 ? -1.578 3.722 -15.788 1.00 93.31 214 TRP A CA 1
ATOM 1704 C C . TRP A 1 214 ? -2.569 4.114 -14.700 1.00 93.31 214 TRP A C 1
ATOM 1706 O O . TRP A 1 214 ? -2.164 4.433 -13.583 1.00 93.31 214 TRP A O 1
ATOM 1716 N N . THR A 1 215 ? -3.867 4.056 -15.006 1.00 93.31 215 THR A N 1
ATOM 1717 C CA . THR A 1 215 ? -4.935 4.243 -14.015 1.00 93.31 215 THR A CA 1
ATOM 1718 C C . THR A 1 215 ? -5.685 2.935 -13.807 1.00 93.31 215 THR A C 1
ATOM 1720 O O . THR A 1 215 ? -6.134 2.321 -14.772 1.00 93.31 215 THR A O 1
ATOM 1723 N N . PHE A 1 216 ? -5.841 2.537 -12.548 1.00 93.25 216 PHE A N 1
ATOM 1724 C CA . PHE A 1 216 ? -6.619 1.379 -12.131 1.00 93.25 216 PHE A CA 1
ATOM 1725 C C . PHE A 1 216 ? -7.767 1.849 -11.240 1.00 93.25 216 PHE A C 1
ATOM 1727 O O . PHE A 1 216 ? -7.536 2.507 -10.225 1.00 93.25 216 PHE A O 1
ATOM 1734 N N . GLU A 1 217 ? -8.996 1.509 -11.620 1.00 93.25 217 GLU A N 1
ATOM 1735 C CA . GLU A 1 217 ? -10.128 1.545 -10.697 1.00 93.25 217 GLU A CA 1
ATOM 1736 C C . GLU A 1 217 ? -10.141 0.223 -9.944 1.00 93.25 217 GLU A C 1
ATOM 1738 O O . GLU A 1 217 ? -10.469 -0.823 -10.510 1.00 93.25 217 GLU A O 1
ATOM 1743 N N . LEU A 1 218 ? -9.720 0.299 -8.686 1.00 87.62 218 LEU A N 1
ATOM 1744 C CA . LEU A 1 218 ? -9.709 -0.799 -7.739 1.00 87.62 218 LEU A CA 1
ATOM 1745 C C . LEU A 1 218 ? -10.968 -0.708 -6.871 1.00 87.62 218 LEU A C 1
ATOM 1747 O O . LEU A 1 218 ? -11.050 0.209 -6.014 1.00 87.62 218 LEU A O 1
#

Sequence (218 aa):
MSSAFIRQKILPSTGINTDPGRHLLQMDPQMFRRCFDRMPFLIGHHLAGHPLFELSRLTRLSQTLPEANVEYNAGDIPISLAADQTPRNGLSPEETIRRIAQCKSWLVLKNVEHDPEYGALLHRCLGEVARHSEPIRTGMCLAQAFIFISSPGSVTPYHMDPEHNFLLQIRGSKRIRLFDGRDRSILSEEELEQHYGGAHRNLVYRDDLATKGWTFEL

Nearest PDB structures (foldseek):
  2vfx-assembly5_E  TM=1.375E-01  e=1.393E+00  Homo sapiens
  3gmh-assembly5_I  TM=1.550E-01  e=3.602E+00  Homo sapiens
  1go4-assembly1_C  TM=1.418E-01  e=2.624E+00  Homo sapiens
  2qyf-assembly1_A  TM=1.673E-01  e=9.920E+00  Homo sapiens

Secondary structure (DSSP, 8-state):
--S----------------TTS-SEE--HHHHHHHTTTS----EES-TT-GGGSHHHHHHHHHHS-GGGEEEEES---SS--GGGPPP-SS-HHHHHHHTTTS-EEEEE--GGGSHHHHHHHHHHHHHHHHHHTTTS---------EEEE-TT----SB--SS------SSS--EEEE--TT-TTTS-HHHHHHHHTT--SB----GGGGGSSEEEE-